Protein AF-A0A849Z3D7-F1 (afdb_monomer_lite)

Secondary structure (DSSP, 8-state):
-----PPP------------------------------S-----TT---TTT-TT-EE-SSSS-EE--PPPPPPPPSPPPSSPPPHHHHHHHHH-TTTT-TTSTTTTSSTT-GGG----TT-HHHHHHHHHSBPTTSSBSSPPP-TTS---GGGG-THHHHHHT-TTSSS---TTTS-S-HHHHHHHHHHHHTT----B-TTSTTSSPPBHHHHHTTS---------------------------

pLDDT: mean 70.33, std 20.74, range [30.34, 97.94]

Sequence (245 aa):
MLFRAGTPHIARRMNRRSFVVVAACISAGLLAACPNWTQDSHCTPDEPNAEANPDCIYAGDAKGPQWVEAPCPPIEGDPPGTCPTFEQVREVLIDPGKGNCAASGCHGVVPGSIGIYLPANDPCAFYAELLSINPRGQPYVQADNPATPELESRNSYMLCNLRGEHGGGFPMPIPGGMPNLADTDIVHDWLLCGAQGPIVDGAGGGLPATCIDAVGGGGGGTGGTGGSGGAGEGGSGGMGGGGGS

Structure (mmCIF, N/CA/C/O backbone):
data_AF-A0A849Z3D7-F1
#
_entry.id   AF-A0A849Z3D7-F1
#
loop_
_atom_site.group_PDB
_atom_site.id
_atom_site.type_symbol
_atom_site.label_atom_id
_atom_site.label_alt_id
_atom_site.label_comp_id
_atom_site.label_asym_id
_atom_site.label_entity_id
_atom_site.label_seq_id
_atom_site.pdbx_PDB_ins_code
_atom_site.Cartn_x
_atom_site.Cartn_y
_atom_site.Cartn_z
_atom_site.occupancy
_atom_site.B_iso_or_equiv
_atom_site.auth_seq_id
_atom_site.auth_comp_id
_atom_site.auth_asym_id
_atom_site.auth_atom_id
_atom_site.pdbx_PDB_model_num
ATOM 1 N N . MET A 1 1 ? 8.514 -54.203 58.628 1.00 50.03 1 MET A N 1
ATOM 2 C CA . MET A 1 1 ? 8.651 -55.246 57.585 1.00 50.03 1 MET A CA 1
ATOM 3 C C . MET A 1 1 ? 7.989 -54.699 56.318 1.00 50.03 1 MET A C 1
ATOM 5 O O . MET A 1 1 ? 6.780 -54.763 56.216 1.00 50.03 1 MET A O 1
ATOM 9 N N . LEU A 1 2 ? 8.612 -53.794 55.556 1.00 51.66 2 LEU A N 1
ATOM 10 C CA . LEU A 1 2 ? 9.519 -54.023 54.413 1.00 51.66 2 LEU A CA 1
ATOM 11 C C . LEU A 1 2 ? 9.206 -55.260 53.552 1.00 51.66 2 LEU A C 1
ATOM 13 O O . LEU A 1 2 ? 9.698 -56.339 53.849 1.00 51.66 2 LEU A O 1
ATOM 17 N N . PHE A 1 3 ? 8.503 -55.047 52.434 1.00 51.06 3 PHE A N 1
ATOM 18 C CA . PHE A 1 3 ? 8.707 -55.797 51.192 1.00 51.06 3 PHE A CA 1
ATOM 19 C C . PHE A 1 3 ? 8.733 -54.820 50.009 1.00 51.06 3 PHE A C 1
ATOM 21 O O . PHE A 1 3 ? 7.762 -54.133 49.708 1.00 51.06 3 PHE A O 1
ATOM 28 N N . ARG A 1 4 ? 9.913 -54.737 49.391 1.00 56.00 4 ARG A N 1
ATOM 29 C CA . ARG A 1 4 ? 10.246 -54.000 48.168 1.00 56.00 4 ARG A CA 1
ATOM 30 C C . ARG A 1 4 ? 9.999 -54.968 47.005 1.00 56.00 4 ARG A C 1
ATOM 32 O O . ARG A 1 4 ? 10.679 -55.988 46.940 1.00 56.00 4 ARG A O 1
ATOM 39 N N . ALA A 1 5 ? 9.063 -54.673 46.107 1.00 63.06 5 ALA A N 1
ATOM 40 C CA . ALA A 1 5 ? 8.902 -55.412 44.854 1.00 63.06 5 ALA A CA 1
ATOM 41 C C . ALA A 1 5 ? 9.466 -54.561 43.710 1.00 63.06 5 ALA A C 1
ATOM 43 O O . ALA A 1 5 ? 8.934 -53.501 43.391 1.00 63.06 5 ALA A O 1
ATOM 44 N N . GLY A 1 6 ? 10.601 -54.998 43.164 1.00 52.66 6 GLY A N 1
ATOM 45 C CA . GLY A 1 6 ? 11.263 -54.373 42.025 1.00 52.66 6 GLY A CA 1
ATOM 46 C C . GLY A 1 6 ? 10.603 -54.783 40.712 1.00 52.66 6 GLY A C 1
ATOM 47 O O . GLY A 1 6 ? 10.365 -55.963 40.467 1.00 52.66 6 GLY A O 1
ATOM 48 N N . THR A 1 7 ? 10.325 -53.806 39.858 1.00 66.44 7 THR A N 1
ATOM 49 C CA . THR A 1 7 ? 9.913 -54.029 38.470 1.00 66.44 7 THR A CA 1
ATOM 50 C C . THR A 1 7 ? 11.124 -54.359 37.591 1.00 66.44 7 THR A C 1
ATOM 52 O O . THR A 1 7 ? 12.147 -53.675 37.689 1.00 66.44 7 THR A O 1
ATOM 55 N N . PRO A 1 8 ? 11.036 -55.376 36.715 1.00 62.72 8 PRO A N 1
ATOM 56 C CA . PRO A 1 8 ? 12.134 -55.762 35.839 1.00 62.72 8 PRO A CA 1
ATOM 57 C C . PRO A 1 8 ? 12.347 -54.754 34.702 1.00 62.72 8 PRO A C 1
ATOM 59 O O . PRO A 1 8 ? 11.420 -54.372 33.987 1.00 62.72 8 PRO A O 1
ATOM 62 N N . HIS A 1 9 ? 13.610 -54.375 34.507 1.00 49.69 9 HIS A N 1
ATOM 63 C CA . HIS A 1 9 ? 14.091 -53.662 33.330 1.00 49.69 9 HIS A CA 1
ATOM 64 C C . HIS A 1 9 ? 13.973 -54.555 32.088 1.00 49.69 9 HIS A C 1
ATOM 66 O O . HIS A 1 9 ? 14.758 -55.483 31.893 1.00 49.69 9 HIS A O 1
ATOM 72 N N . ILE A 1 10 ? 13.017 -54.247 31.212 1.00 62.47 10 ILE A N 1
ATOM 73 C CA . ILE A 1 10 ? 12.970 -54.803 29.858 1.00 62.47 10 ILE A CA 1
ATOM 74 C C . ILE A 1 10 ? 13.991 -54.037 29.014 1.00 62.47 10 ILE A C 1
ATOM 76 O O . ILE A 1 10 ? 13.734 -52.945 28.511 1.00 62.47 10 ILE A O 1
ATOM 80 N N . ALA A 1 11 ? 15.176 -54.625 28.866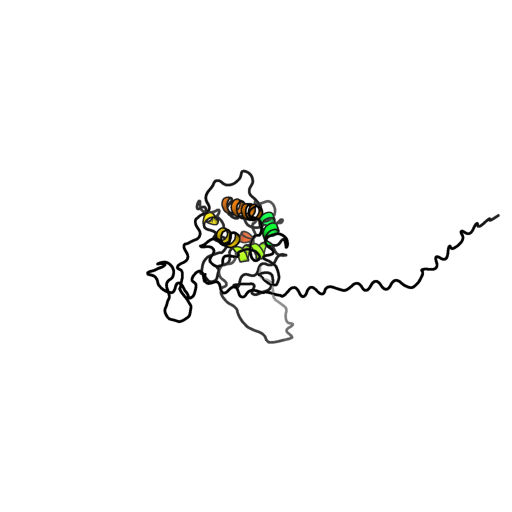 1.00 54.53 11 ALA A N 1
ATOM 81 C CA . ALA A 1 11 ? 16.182 -54.192 27.911 1.00 54.53 11 ALA A CA 1
ATOM 82 C C . ALA A 1 11 ? 15.693 -54.485 26.480 1.00 54.53 11 ALA A C 1
ATOM 84 O O . ALA A 1 11 ? 15.842 -55.596 25.966 1.00 54.53 11 ALA A O 1
ATOM 85 N N . ARG A 1 12 ? 15.104 -53.487 25.809 1.00 62.12 12 ARG A N 1
ATOM 86 C CA . ARG A 1 12 ? 14.866 -53.551 24.361 1.00 62.12 12 ARG A CA 1
ATOM 87 C C . ARG A 1 12 ? 16.201 -53.386 23.634 1.00 62.12 12 ARG A C 1
ATOM 89 O O . ARG A 1 12 ? 16.734 -52.286 23.524 1.00 62.12 12 ARG A O 1
ATOM 96 N N . ARG A 1 13 ? 16.719 -54.498 23.101 1.00 57.06 13 ARG A N 1
ATOM 97 C CA . ARG A 1 13 ? 17.716 -54.510 22.020 1.00 57.06 13 ARG A CA 1
ATOM 98 C C . ARG A 1 13 ? 17.154 -53.724 20.832 1.00 57.06 13 ARG A C 1
ATOM 100 O O . ARG A 1 13 ? 16.344 -54.248 20.073 1.00 57.06 13 ARG A O 1
ATOM 107 N N . MET A 1 14 ? 17.583 -52.478 20.664 1.00 56.09 14 MET A N 1
ATOM 108 C CA . MET A 1 14 ? 17.372 -51.751 19.418 1.00 56.09 14 MET A CA 1
ATOM 109 C C . MET A 1 14 ? 18.323 -52.308 18.365 1.00 56.09 14 MET A C 1
ATOM 111 O O . MET A 1 14 ? 19.544 -52.164 18.435 1.00 56.09 14 MET A O 1
ATOM 115 N N . ASN A 1 15 ? 17.713 -53.022 17.427 1.00 53.91 15 ASN A N 1
ATOM 116 C CA . ASN A 1 15 ? 18.343 -53.617 16.271 1.00 53.91 15 ASN A CA 1
ATOM 117 C C . ASN A 1 15 ? 18.984 -52.508 15.425 1.00 53.91 15 ASN A C 1
ATOM 119 O O . ASN A 1 15 ? 18.310 -51.595 14.949 1.00 53.91 15 ASN A O 1
ATOM 123 N N . ARG A 1 16 ? 20.307 -52.583 15.272 1.00 60.84 16 ARG A N 1
ATOM 124 C CA . ARG A 1 16 ? 21.055 -51.831 14.266 1.00 60.84 16 ARG A CA 1
ATOM 125 C C . ARG A 1 16 ? 20.606 -52.312 12.884 1.00 60.84 16 ARG A C 1
ATOM 127 O O . ARG A 1 16 ? 20.415 -53.512 12.713 1.00 60.84 16 ARG A O 1
ATOM 134 N N . ARG A 1 17 ? 20.623 -51.396 11.909 1.00 58.47 17 ARG A N 1
ATOM 135 C CA . ARG A 1 17 ? 20.457 -51.596 10.450 1.00 58.47 17 ARG A CA 1
ATOM 136 C C . ARG A 1 17 ? 19.050 -51.321 9.916 1.00 58.47 17 ARG A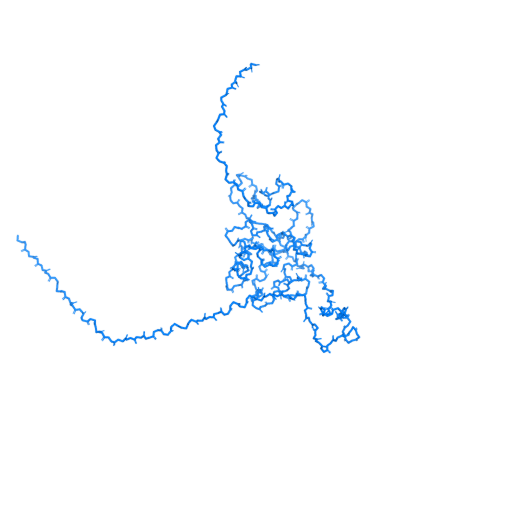 C 1
ATOM 138 O O . ARG A 1 17 ? 18.353 -52.235 9.510 1.00 58.47 17 ARG A O 1
ATOM 145 N N . SER A 1 18 ? 18.737 -50.034 9.821 1.00 54.06 18 SER A N 1
ATOM 146 C CA . SER A 1 18 ? 18.148 -49.451 8.612 1.00 54.06 18 SER A CA 1
ATOM 147 C C . SER A 1 18 ? 18.698 -48.035 8.495 1.00 54.06 18 SER A C 1
ATOM 149 O O . SER A 1 18 ? 18.181 -47.100 9.097 1.00 54.06 18 SER A O 1
ATOM 151 N N . PHE A 1 19 ? 19.822 -47.901 7.787 1.00 48.91 19 PHE A N 1
ATOM 152 C CA . PHE A 1 19 ? 20.266 -46.617 7.256 1.00 48.91 19 PHE A CA 1
ATOM 153 C C . PHE A 1 19 ? 19.231 -46.203 6.208 1.00 48.91 19 PHE A C 1
ATOM 155 O O . PHE A 1 19 ? 19.326 -46.586 5.046 1.00 48.91 19 PHE A O 1
ATOM 162 N N . VAL A 1 20 ? 18.198 -45.478 6.633 1.00 55.47 20 VAL A N 1
ATOM 163 C CA . VAL A 1 20 ? 17.377 -44.706 5.706 1.00 55.47 20 VAL A CA 1
ATOM 164 C C . VAL A 1 20 ? 18.227 -43.500 5.342 1.00 55.47 20 VAL A C 1
ATOM 166 O O . VAL A 1 20 ? 18.398 -42.577 6.135 1.00 55.47 20 VAL A O 1
ATOM 169 N N . VAL A 1 21 ? 18.837 -43.568 4.161 1.00 50.84 21 VAL A N 1
ATOM 170 C CA . VAL A 1 21 ? 19.421 -42.416 3.483 1.00 50.84 21 VAL A CA 1
ATOM 171 C C . VAL A 1 21 ? 18.258 -41.471 3.204 1.00 50.84 21 VAL A C 1
ATOM 173 O O . VAL A 1 21 ? 17.541 -41.624 2.220 1.00 50.84 21 VAL A O 1
ATOM 176 N N . VAL A 1 22 ? 18.015 -40.535 4.122 1.00 52.38 22 VAL A N 1
ATOM 177 C CA . VAL A 1 22 ? 17.193 -39.362 3.837 1.00 52.38 22 VAL A CA 1
ATOM 178 C C . VAL A 1 22 ? 18.016 -38.552 2.849 1.00 52.38 22 VAL A C 1
ATOM 180 O O . VAL A 1 22 ? 18.931 -37.824 3.228 1.00 52.38 22 VAL A O 1
ATOM 183 N N . ALA A 1 23 ? 17.753 -38.776 1.563 1.00 53.97 23 ALA A N 1
ATOM 184 C CA . ALA A 1 23 ? 18.179 -37.885 0.508 1.00 53.97 23 ALA A CA 1
ATOM 185 C C . ALA A 1 23 ? 17.570 -36.519 0.833 1.00 53.97 23 ALA A C 1
ATOM 187 O O . ALA A 1 23 ? 16.384 -36.279 0.616 1.00 53.97 23 ALA A O 1
ATOM 188 N N . ALA A 1 24 ? 18.378 -35.653 1.438 1.00 52.81 24 ALA A N 1
ATOM 189 C CA . ALA A 1 24 ? 18.091 -34.241 1.512 1.00 52.81 24 ALA A CA 1
ATOM 190 C C . ALA A 1 24 ? 18.049 -33.746 0.064 1.00 52.81 24 ALA A C 1
ATOM 192 O O . ALA A 1 24 ? 19.087 -33.487 -0.545 1.00 52.81 24 ALA A O 1
ATOM 193 N N . CYS A 1 25 ? 16.847 -33.672 -0.510 1.00 45.00 25 CYS A N 1
ATOM 194 C CA . CYS A 1 25 ? 16.578 -32.781 -1.622 1.00 45.00 25 CYS A CA 1
ATOM 195 C C . CYS A 1 25 ? 16.864 -31.375 -1.102 1.00 45.00 25 CYS A C 1
ATOM 197 O O . CYS A 1 25 ? 16.004 -30.712 -0.530 1.00 45.00 25 CYS A O 1
ATOM 199 N N . ILE A 1 26 ? 18.120 -30.958 -1.246 1.00 49.16 26 ILE A N 1
ATOM 200 C CA . ILE A 1 26 ? 18.511 -29.562 -1.237 1.00 49.16 26 ILE A CA 1
ATOM 201 C C . ILE A 1 26 ? 17.835 -28.993 -2.477 1.00 49.16 26 ILE A C 1
ATOM 203 O O . ILE A 1 26 ? 18.395 -28.985 -3.571 1.00 49.16 26 ILE A O 1
ATOM 207 N N . SER A 1 27 ? 16.573 -28.606 -2.317 1.00 52.59 27 SER A N 1
ATOM 208 C CA . SER A 1 27 ? 15.914 -27.685 -3.218 1.00 52.59 27 SER A CA 1
ATOM 209 C C . SER A 1 27 ? 16.714 -26.398 -3.107 1.00 52.59 27 SER A C 1
ATOM 211 O O . SER A 1 27 ? 16.461 -25.561 -2.245 1.00 52.59 27 SER A O 1
ATOM 213 N N . ALA A 1 28 ? 17.742 -26.279 -3.945 1.00 49.78 28 ALA A N 1
ATOM 214 C CA . ALA A 1 28 ? 18.278 -25.003 -4.357 1.00 49.78 28 ALA A CA 1
ATOM 215 C C . ALA A 1 28 ? 17.124 -24.281 -5.059 1.00 49.78 28 ALA A C 1
ATOM 217 O O . ALA A 1 28 ? 16.990 -24.327 -6.279 1.00 49.78 28 ALA A O 1
ATOM 218 N N . GLY A 1 29 ? 16.220 -23.713 -4.258 1.00 49.53 29 GLY A N 1
ATOM 219 C CA . GLY A 1 29 ? 15.273 -22.718 -4.708 1.00 49.53 29 GLY A CA 1
ATOM 220 C C . GLY A 1 29 ? 16.130 -21.586 -5.223 1.00 49.53 29 GLY A C 1
ATOM 221 O O . GLY A 1 29 ? 16.748 -20.868 -4.437 1.00 49.53 29 GLY A O 1
ATOM 222 N N . LEU A 1 30 ? 16.267 -21.534 -6.546 1.00 46.94 30 LEU A N 1
ATOM 223 C CA . LEU A 1 30 ? 16.886 -20.425 -7.230 1.00 46.94 30 LEU A CA 1
ATOM 224 C C . LEU A 1 30 ? 16.282 -19.154 -6.642 1.00 46.94 30 LEU A C 1
ATOM 226 O O . LEU A 1 30 ? 15.078 -18.923 -6.741 1.00 46.94 30 LEU A O 1
ATOM 230 N N . LEU A 1 31 ? 17.145 -18.344 -6.039 1.00 46.06 31 LEU A N 1
ATOM 231 C CA . LEU A 1 31 ? 16.925 -16.926 -5.829 1.00 46.06 31 LEU A CA 1
ATOM 232 C C . LEU A 1 31 ? 16.818 -16.283 -7.218 1.00 46.06 31 LEU A C 1
ATOM 234 O O . LEU A 1 31 ? 17.747 -15.639 -7.694 1.00 46.06 31 LEU A O 1
ATOM 238 N N . ALA A 1 32 ? 15.692 -16.494 -7.896 1.00 47.66 32 ALA A N 1
ATOM 239 C CA . ALA A 1 32 ? 15.241 -15.627 -8.965 1.00 47.66 32 ALA A CA 1
ATOM 240 C C . ALA A 1 32 ? 14.712 -14.352 -8.298 1.00 47.66 32 ALA A C 1
ATOM 242 O O . ALA A 1 32 ? 13.517 -14.086 -8.265 1.00 47.66 32 ALA A O 1
ATOM 243 N N . ALA A 1 33 ? 15.624 -13.587 -7.695 1.00 43.38 33 ALA A N 1
ATOM 244 C CA . ALA A 1 33 ? 15.392 -12.173 -7.487 1.00 43.38 33 ALA A CA 1
ATOM 245 C C . ALA A 1 33 ? 15.361 -11.582 -8.893 1.00 43.38 33 ALA A C 1
ATOM 247 O O . ALA A 1 33 ? 16.409 -11.384 -9.503 1.00 43.38 33 ALA A O 1
ATOM 248 N N . CYS A 1 34 ? 14.169 -11.435 -9.463 1.00 43.00 34 CYS A N 1
ATOM 249 C CA . CYS A 1 34 ? 13.993 -10.751 -10.729 1.00 43.00 34 CYS A CA 1
ATOM 250 C C . CYS A 1 34 ? 14.401 -9.290 -10.499 1.00 43.00 34 CYS A C 1
ATOM 252 O O . CYS A 1 34 ? 13.687 -8.596 -9.772 1.00 43.00 34 CYS A O 1
ATOM 254 N N . PRO A 1 35 ? 15.489 -8.764 -11.098 1.00 41.28 35 PRO A N 1
ATOM 255 C CA . PRO A 1 35 ? 15.531 -7.342 -11.368 1.00 41.28 35 PRO A CA 1
ATOM 256 C C . PRO A 1 35 ? 14.441 -7.113 -12.408 1.00 41.28 35 PRO A C 1
ATOM 258 O O . PRO A 1 35 ? 14.671 -7.220 -13.611 1.00 41.28 35 PRO A O 1
ATOM 261 N N . ASN A 1 36 ? 13.218 -6.906 -11.933 1.00 41.00 36 ASN A N 1
ATOM 262 C CA . ASN A 1 36 ? 12.118 -6.558 -12.789 1.00 41.00 36 ASN A CA 1
ATOM 263 C C . ASN A 1 36 ? 12.335 -5.114 -13.265 1.00 41.00 36 ASN A C 1
ATOM 265 O O . ASN A 1 36 ? 11.805 -4.166 -12.698 1.00 41.00 36 ASN A O 1
ATOM 269 N N . TRP A 1 37 ? 13.168 -4.948 -14.290 1.00 39.16 37 TRP A N 1
ATOM 270 C CA . TRP A 1 37 ? 13.206 -3.745 -15.114 1.00 39.16 37 TRP A CA 1
ATOM 271 C C . TRP A 1 37 ? 12.058 -3.785 -16.140 1.00 39.16 37 TRP A C 1
ATOM 273 O O . TRP A 1 37 ? 12.259 -3.463 -17.308 1.00 39.16 37 TRP A O 1
ATOM 283 N N . THR A 1 38 ? 10.840 -4.172 -15.740 1.00 43.59 38 THR A N 1
ATOM 284 C CA . THR A 1 38 ? 9.627 -3.809 -16.481 1.00 43.59 38 THR A CA 1
ATOM 285 C C . THR A 1 38 ? 9.395 -2.319 -16.270 1.00 43.59 38 THR A C 1
ATOM 287 O O . THR A 1 38 ? 8.582 -1.885 -15.461 1.00 43.59 38 THR A O 1
ATOM 290 N N . GLN A 1 39 ? 10.130 -1.503 -17.012 1.00 45.06 39 GLN A N 1
ATOM 291 C CA . GLN A 1 39 ? 9.403 -0.475 -17.738 1.00 45.06 39 GLN A CA 1
ATOM 292 C C . GLN A 1 39 ? 8.688 -1.260 -18.836 1.00 45.06 39 GLN A C 1
ATOM 294 O O . GLN A 1 39 ? 9.369 -1.797 -19.703 1.00 45.06 39 GLN A O 1
ATOM 299 N N . ASP A 1 40 ? 7.385 -1.485 -18.654 1.00 47.47 40 ASP A N 1
ATOM 300 C CA . ASP A 1 40 ? 6.484 -2.325 -19.457 1.00 47.47 40 ASP A CA 1
ATOM 301 C C . ASP A 1 40 ? 7.008 -2.672 -20.860 1.00 47.47 40 ASP A C 1
ATOM 303 O O . ASP A 1 40 ? 6.735 -1.993 -21.849 1.00 47.47 40 ASP A O 1
ATOM 307 N N . SER A 1 41 ? 7.760 -3.768 -20.972 1.00 46.31 41 SER A N 1
ATOM 308 C CA . SER A 1 41 ? 8.219 -4.305 -22.251 1.00 46.31 41 SER A CA 1
ATOM 309 C C . SER A 1 41 ? 7.113 -5.163 -22.866 1.00 46.31 41 SER A C 1
ATOM 311 O O . SER A 1 41 ? 7.270 -6.358 -23.098 1.00 46.31 41 SER A O 1
ATOM 313 N N . HIS A 1 42 ? 5.960 -4.538 -23.113 1.00 50.38 42 HIS A N 1
ATOM 314 C CA . HIS A 1 42 ? 4.841 -5.155 -23.829 1.00 50.38 42 HIS A CA 1
ATOM 315 C C . HIS A 1 42 ? 5.079 -5.260 -25.337 1.00 50.38 42 HIS A C 1
ATOM 317 O O . HIS A 1 42 ? 4.368 -5.991 -26.019 1.00 50.38 42 HIS A O 1
ATOM 323 N N . CYS A 1 43 ? 6.090 -4.572 -25.858 1.00 51.75 43 CYS A N 1
ATOM 324 C CA . CYS A 1 43 ? 6.409 -4.607 -27.273 1.00 51.75 43 CYS A CA 1
ATOM 325 C C . CYS A 1 43 ? 7.507 -5.638 -27.542 1.00 51.75 43 CYS A C 1
ATOM 327 O O . CYS A 1 43 ? 8.569 -5.644 -26.911 1.00 51.75 43 CYS A O 1
ATOM 329 N N . THR A 1 44 ? 7.252 -6.506 -28.511 1.00 53.94 44 THR A N 1
ATOM 330 C CA . THR A 1 44 ? 8.245 -7.464 -28.994 1.00 53.94 44 THR A CA 1
ATOM 331 C C . THR A 1 44 ? 9.162 -6.795 -30.028 1.00 53.94 44 THR A C 1
ATOM 333 O O . THR A 1 44 ? 8.772 -5.798 -30.640 1.00 53.94 44 THR A O 1
ATOM 336 N N . PRO A 1 45 ? 10.373 -7.326 -30.286 1.00 53.81 45 PRO A N 1
ATOM 337 C CA . PRO A 1 45 ? 11.207 -6.868 -31.403 1.00 53.81 45 PRO A CA 1
ATOM 338 C C . PRO A 1 45 ? 10.494 -6.910 -32.767 1.00 53.81 45 PRO A C 1
ATOM 340 O O . PRO A 1 45 ? 10.902 -6.202 -33.687 1.00 53.81 45 PRO A O 1
ATOM 343 N N . ASP A 1 46 ? 9.439 -7.722 -32.879 1.00 58.88 46 ASP A N 1
ATOM 344 C CA . ASP A 1 46 ? 8.644 -7.928 -34.089 1.00 58.88 46 ASP A CA 1
ATOM 345 C C . ASP A 1 46 ? 7.519 -6.883 -34.265 1.00 58.88 46 ASP A C 1
ATOM 347 O O . ASP A 1 46 ? 6.928 -6.802 -35.341 1.00 58.88 46 ASP A O 1
ATOM 351 N N . GLU A 1 47 ? 7.276 -6.020 -33.266 1.00 55.88 47 GLU A N 1
ATOM 352 C CA . GLU A 1 47 ? 6.313 -4.903 -33.315 1.00 55.88 47 GLU A CA 1
ATOM 353 C C . GLU A 1 47 ? 6.999 -3.522 -33.150 1.00 55.88 47 GLU A C 1
ATOM 355 O O . GLU A 1 47 ? 6.731 -2.786 -32.198 1.00 55.88 47 GLU A O 1
ATOM 360 N N . PRO A 1 48 ? 7.922 -3.129 -34.053 1.00 52.66 48 PRO A N 1
ATOM 361 C CA . PRO A 1 48 ? 8.828 -2.002 -33.825 1.00 52.66 48 PRO A CA 1
ATOM 362 C C . PRO A 1 48 ? 8.277 -0.620 -34.209 1.00 52.66 48 PRO A C 1
ATOM 364 O O . PRO A 1 48 ? 9.030 0.352 -34.121 1.00 52.66 48 PRO A O 1
ATOM 367 N N . ASN A 1 49 ? 7.037 -0.486 -34.699 1.00 52.94 49 ASN A N 1
ATOM 368 C CA . ASN A 1 49 ? 6.555 0.808 -35.191 1.00 52.94 49 ASN A CA 1
ATOM 369 C C . ASN A 1 49 ? 5.154 1.208 -34.695 1.00 52.94 49 ASN A C 1
ATOM 371 O O . ASN A 1 49 ? 4.249 0.388 -34.544 1.00 52.94 49 ASN A O 1
ATOM 375 N N . ALA A 1 50 ? 4.989 2.520 -34.506 1.00 50.50 50 ALA A N 1
ATOM 376 C CA . ALA A 1 50 ? 3.750 3.168 -34.082 1.00 50.50 50 ALA A CA 1
ATOM 377 C C . ALA A 1 50 ? 2.613 3.085 -35.126 1.00 50.50 50 ALA A C 1
ATOM 379 O O . ALA A 1 50 ? 1.508 3.555 -34.877 1.00 50.50 50 ALA A O 1
ATOM 380 N N . GLU A 1 51 ? 2.868 2.527 -36.315 1.00 54.12 51 GLU A N 1
ATOM 381 C CA . GLU A 1 51 ? 1.840 2.341 -37.346 1.00 54.12 51 GLU A CA 1
ATOM 382 C C . GLU A 1 51 ? 1.055 1.039 -37.129 1.00 54.12 51 GLU A C 1
ATOM 384 O O . GLU A 1 51 ? -0.138 0.995 -37.420 1.00 54.12 51 GLU A O 1
ATOM 389 N N . ALA A 1 52 ? 1.706 -0.010 -36.611 1.00 59.28 52 ALA A N 1
ATOM 390 C CA . ALA A 1 52 ? 1.075 -1.292 -36.292 1.00 59.28 52 ALA A CA 1
ATOM 391 C C . ALA A 1 52 ? 0.437 -1.298 -34.894 1.00 59.28 52 ALA A C 1
ATOM 393 O O . ALA A 1 52 ? -0.626 -1.889 -34.706 1.00 59.28 52 ALA A O 1
ATOM 394 N N . ASN A 1 53 ? 1.066 -0.616 -33.934 1.00 58.53 53 ASN A N 1
ATOM 395 C CA . ASN A 1 53 ? 0.519 -0.384 -32.604 1.00 58.53 53 ASN A CA 1
ATOM 396 C C . ASN A 1 53 ? 0.905 1.037 -32.146 1.00 58.53 53 ASN A C 1
ATOM 398 O O . ASN A 1 53 ? 2.065 1.246 -31.783 1.00 58.53 53 ASN A O 1
ATOM 402 N N . PRO A 1 54 ? -0.019 2.020 -32.182 1.00 57.22 54 PRO A N 1
ATOM 403 C CA . PRO A 1 54 ? 0.282 3.423 -31.872 1.00 57.22 54 PRO A CA 1
ATOM 404 C C . PRO A 1 54 ? 0.802 3.635 -30.450 1.00 57.22 54 PRO A C 1
ATOM 406 O O . PRO A 1 54 ? 1.430 4.657 -30.174 1.00 57.22 54 PRO A O 1
ATOM 409 N N . ASP A 1 55 ? 0.592 2.653 -29.579 1.00 52.19 55 ASP A N 1
ATOM 410 C CA . ASP A 1 55 ? 0.984 2.717 -28.187 1.00 52.19 55 ASP A CA 1
ATOM 411 C C . ASP A 1 55 ? 2.421 2.174 -27.942 1.00 52.19 55 ASP A C 1
ATOM 413 O O . ASP A 1 55 ? 3.017 2.416 -26.892 1.00 52.19 55 ASP A O 1
ATOM 417 N N . CYS A 1 56 ? 3.047 1.518 -28.935 1.00 55.12 56 CYS A N 1
ATOM 418 C CA . CYS A 1 56 ? 4.464 1.116 -28.906 1.00 55.12 56 CYS A CA 1
ATOM 419 C C . CYS A 1 56 ? 5.366 2.206 -29.527 1.00 55.12 56 CYS A C 1
ATOM 421 O O . CYS A 1 56 ? 5.708 2.168 -30.713 1.00 55.12 56 CYS A O 1
ATOM 423 N N . ILE A 1 57 ? 5.810 3.183 -28.726 1.00 53.19 57 ILE A N 1
ATOM 424 C CA . ILE A 1 57 ? 6.670 4.285 -29.201 1.00 53.19 57 ILE A CA 1
ATOM 425 C C . ILE A 1 57 ? 8.143 3.858 -29.210 1.00 53.19 57 ILE A C 1
ATOM 427 O O . ILE A 1 57 ? 8.859 4.087 -28.239 1.00 53.19 57 ILE A O 1
ATOM 431 N N . TYR A 1 58 ? 8.639 3.260 -30.297 1.00 52.38 58 TYR A N 1
ATOM 432 C CA . TYR A 1 58 ? 10.071 2.949 -30.434 1.00 52.38 58 TYR A CA 1
ATOM 433 C C . TYR A 1 58 ? 10.914 4.236 -30.476 1.00 52.38 58 TYR A C 1
ATOM 435 O O . TYR A 1 58 ? 10.925 4.952 -31.477 1.00 52.38 58 TYR A O 1
ATOM 443 N N . ALA A 1 59 ? 11.647 4.530 -29.396 1.00 54.38 59 ALA A N 1
ATOM 444 C CA . ALA A 1 59 ? 12.408 5.777 -29.246 1.00 54.38 59 ALA A CA 1
ATOM 445 C C . ALA A 1 59 ? 13.708 5.831 -30.081 1.00 54.38 59 ALA A C 1
ATOM 447 O O . ALA A 1 59 ? 14.408 6.843 -30.074 1.00 54.38 59 ALA A O 1
ATOM 448 N N . GLY A 1 60 ? 14.058 4.757 -30.802 1.00 50.69 60 GLY A N 1
ATOM 449 C CA . GLY A 1 60 ? 15.244 4.714 -31.668 1.00 50.69 60 GLY A CA 1
ATOM 450 C C . GLY A 1 60 ? 16.592 4.703 -30.934 1.00 50.69 60 GLY A C 1
ATOM 451 O O . GLY A 1 60 ? 17.632 4.692 -31.587 1.00 50.69 60 GLY A O 1
ATOM 452 N N . ASP A 1 61 ? 16.599 4.672 -29.599 1.00 55.19 61 ASP A N 1
ATOM 453 C CA . ASP A 1 61 ? 17.794 4.752 -28.745 1.00 55.19 61 ASP A CA 1
ATOM 454 C C . ASP A 1 61 ? 18.229 3.392 -28.161 1.00 55.19 61 ASP A C 1
ATOM 456 O O . ASP A 1 61 ? 19.028 3.339 -27.226 1.00 55.19 61 ASP A O 1
ATOM 460 N N . ALA A 1 62 ? 17.707 2.294 -28.719 1.00 50.41 62 ALA A N 1
ATOM 461 C CA . ALA A 1 62 ? 17.901 0.915 -28.261 1.00 50.41 62 ALA A CA 1
ATOM 462 C C . ALA A 1 62 ? 17.373 0.607 -26.843 1.00 50.41 62 ALA A C 1
ATOM 464 O O . ALA A 1 62 ? 17.621 -0.487 -26.338 1.00 50.41 62 ALA A O 1
ATOM 465 N N . LYS A 1 63 ? 16.600 1.506 -26.214 1.00 49.78 63 LYS A N 1
ATOM 466 C CA . LYS A 1 63 ? 15.939 1.245 -24.919 1.00 49.78 63 LYS A CA 1
ATOM 467 C C . LYS A 1 63 ? 14.564 0.590 -25.049 1.00 49.78 63 LYS A C 1
ATOM 469 O O . LYS A 1 63 ? 13.862 0.436 -24.057 1.00 49.78 63 LYS A O 1
ATOM 474 N N . GLY A 1 64 ? 14.208 0.172 -26.262 1.00 50.53 64 GLY A N 1
ATOM 475 C CA . GLY A 1 64 ? 12.885 -0.344 -26.573 1.00 50.53 64 GLY A CA 1
ATOM 476 C C . GLY A 1 64 ? 11.837 0.769 -26.653 1.00 50.53 64 GLY A C 1
ATOM 477 O O . GLY A 1 64 ? 12.143 1.951 -26.471 1.00 50.53 64 GLY A O 1
ATOM 478 N N . PRO A 1 65 ? 10.606 0.411 -27.017 1.00 50.06 65 PRO A N 1
ATOM 479 C CA . PRO A 1 65 ? 9.514 1.359 -27.064 1.00 50.06 65 PRO A CA 1
ATOM 480 C C . PRO A 1 65 ? 9.092 1.829 -25.673 1.00 50.06 65 PRO A C 1
ATOM 482 O O . PRO A 1 65 ? 9.025 1.049 -24.728 1.00 50.06 65 PRO A O 1
ATOM 485 N N . GLN A 1 66 ? 8.823 3.126 -25.566 1.00 51.59 66 GLN A N 1
ATOM 486 C CA . GLN A 1 66 ? 8.333 3.763 -24.353 1.00 51.59 66 GLN A CA 1
ATOM 487 C C . GLN A 1 66 ? 6.807 3.765 -24.391 1.00 51.59 66 GLN A C 1
ATOM 489 O O . GLN A 1 66 ? 6.206 4.415 -25.243 1.00 51.59 66 GLN A O 1
ATOM 494 N N . TRP A 1 67 ? 6.181 3.035 -23.475 1.00 55.97 67 TRP A N 1
ATOM 495 C CA . TRP A 1 67 ? 4.739 3.095 -23.279 1.00 55.97 67 TRP A CA 1
ATOM 496 C C . TRP A 1 67 ? 4.403 4.250 -22.329 1.00 55.97 67 TRP A C 1
ATOM 498 O O . TRP A 1 67 ? 4.973 4.350 -21.239 1.00 55.97 67 TRP A O 1
ATOM 508 N N . VAL A 1 68 ? 3.484 5.136 -22.726 1.00 65.75 68 VAL A N 1
ATOM 509 C CA . VAL A 1 68 ? 2.899 6.109 -21.791 1.00 65.75 68 VAL A CA 1
ATOM 510 C C . VAL A 1 68 ? 1.830 5.371 -21.000 1.00 65.75 68 VAL A C 1
ATOM 512 O O . VAL A 1 68 ? 0.719 5.158 -21.478 1.00 65.75 68 VAL A O 1
ATOM 515 N N . GLU A 1 69 ? 2.186 4.937 -19.797 1.00 68.50 69 GLU A N 1
ATOM 516 C CA . GLU A 1 69 ? 1.270 4.192 -18.942 1.00 68.50 69 GLU A CA 1
ATOM 517 C C . GLU A 1 69 ? 0.076 5.069 -18.558 1.00 68.50 69 GLU A C 1
ATOM 519 O O . GLU A 1 69 ? 0.237 6.172 -18.025 1.00 68.50 69 GLU A O 1
ATOM 524 N N . ALA A 1 70 ? -1.130 4.584 -18.861 1.00 80.81 70 ALA A N 1
ATOM 525 C CA . ALA A 1 70 ? -2.351 5.226 -18.403 1.00 80.81 70 ALA A CA 1
ATOM 526 C C . ALA A 1 70 ? -2.345 5.278 -16.865 1.00 80.81 70 ALA A C 1
ATOM 528 O O . ALA A 1 70 ? -1.842 4.349 -16.234 1.00 80.81 70 ALA A O 1
ATOM 529 N N . PRO A 1 71 ? -2.884 6.337 -16.241 1.00 82.94 71 PRO A N 1
ATOM 530 C CA . PRO A 1 71 ? -2.977 6.385 -14.788 1.00 82.94 71 PRO A CA 1
ATOM 531 C C . PRO A 1 71 ? -3.868 5.250 -14.270 1.00 82.94 71 PRO A C 1
ATOM 533 O O . PRO A 1 71 ? -4.838 4.874 -14.931 1.00 82.94 71 PRO A O 1
ATOM 536 N N . CYS A 1 72 ? -3.565 4.742 -13.071 1.00 86.44 72 CYS A N 1
ATOM 537 C CA . CYS A 1 72 ? -4.453 3.810 -12.378 1.00 86.44 72 CYS A CA 1
ATOM 538 C C . CYS A 1 72 ? -5.830 4.481 -12.215 1.00 86.44 72 CYS A C 1
ATOM 540 O O . CYS A 1 72 ? -5.883 5.619 -11.727 1.00 86.44 72 CYS A O 1
ATOM 542 N N . PRO A 1 73 ? -6.930 3.847 -12.658 1.00 91.31 73 PRO A N 1
ATOM 543 C CA . PRO A 1 73 ? -8.253 4.430 -12.504 1.00 91.31 73 PRO A CA 1
ATOM 544 C C . PRO A 1 73 ? -8.588 4.607 -11.015 1.00 91.31 73 PRO A C 1
ATOM 546 O O . PRO A 1 73 ? -8.178 3.779 -10.196 1.00 91.31 73 PRO A O 1
ATOM 549 N N . PRO A 1 74 ? -9.349 5.653 -10.649 1.00 93.56 74 PRO A N 1
ATOM 550 C CA . PRO A 1 74 ? -9.831 5.800 -9.286 1.00 93.56 74 PRO A CA 1
ATOM 551 C C . PRO A 1 74 ? -10.662 4.593 -8.848 1.00 93.56 74 PRO A C 1
ATOM 553 O O . PRO A 1 74 ? -11.407 4.012 -9.637 1.00 93.56 74 PRO A O 1
ATOM 556 N N . ILE A 1 75 ? -10.568 4.250 -7.568 1.00 94.62 75 ILE A N 1
ATOM 557 C CA . ILE A 1 75 ? -11.347 3.170 -6.968 1.00 94.62 75 ILE A CA 1
ATOM 558 C C . ILE A 1 75 ? -12.816 3.598 -6.870 1.00 94.62 75 ILE A C 1
ATOM 560 O O . ILE A 1 75 ? -13.156 4.635 -6.289 1.00 94.62 75 ILE A O 1
ATOM 564 N N . GLU A 1 76 ? -13.695 2.778 -7.440 1.00 95.44 76 GLU A N 1
ATOM 565 C CA . GLU A 1 76 ? -15.141 2.990 -7.450 1.00 95.44 76 GLU A CA 1
ATOM 566 C C . GLU A 1 76 ? -15.847 2.149 -6.377 1.00 95.44 76 GLU A C 1
ATOM 568 O O . GLU A 1 76 ? -15.329 1.138 -5.909 1.00 95.44 76 GLU A O 1
ATOM 573 N N . GLY A 1 77 ? -17.064 2.559 -6.008 1.00 96.00 77 GLY A N 1
ATOM 574 C CA . GLY A 1 77 ? -17.905 1.850 -5.041 1.00 96.00 77 GLY A CA 1
ATOM 575 C C . GLY A 1 77 ? -18.133 2.601 -3.731 1.00 96.00 77 GLY A C 1
ATOM 576 O O . GLY A 1 77 ? -17.565 3.672 -3.476 1.00 96.00 77 GLY A O 1
ATOM 577 N N . ASP A 1 78 ? -19.018 2.028 -2.919 1.00 96.81 78 ASP A N 1
ATOM 578 C CA . ASP A 1 78 ? -19.319 2.487 -1.566 1.00 96.81 78 ASP A CA 1
ATOM 579 C C . ASP A 1 78 ? -18.440 1.738 -0.555 1.00 96.81 78 ASP A C 1
ATOM 581 O O . ASP A 1 78 ? -18.184 0.546 -0.749 1.00 96.81 78 ASP A O 1
ATOM 585 N N . PRO A 1 79 ? -18.005 2.390 0.540 1.00 95.94 79 PRO A N 1
ATOM 586 C CA . PRO A 1 79 ? -17.301 1.700 1.613 1.00 95.94 79 PRO A CA 1
ATOM 587 C C . PRO A 1 79 ? -18.131 0.522 2.155 1.00 95.94 79 PRO A C 1
ATOM 589 O O . PRO A 1 79 ? -19.355 0.646 2.291 1.00 95.94 79 PRO A O 1
ATOM 592 N N . PRO A 1 80 ? -17.504 -0.615 2.503 1.00 96.94 80 PRO A N 1
ATOM 593 C CA . PRO A 1 80 ? -18.216 -1.734 3.108 1.00 96.94 80 PRO A CA 1
ATOM 594 C C . PRO A 1 80 ? -18.815 -1.346 4.466 1.00 96.94 80 PRO A C 1
ATOM 596 O O . PRO A 1 80 ? -18.342 -0.446 5.159 1.00 96.94 80 PRO A O 1
ATOM 599 N N . GLY A 1 81 ? -19.831 -2.093 4.911 1.00 97.00 81 GLY A N 1
ATOM 600 C CA . GLY A 1 81 ? -20.446 -1.877 6.230 1.00 97.00 81 GLY A CA 1
ATOM 601 C C . GLY A 1 81 ? -19.492 -2.105 7.413 1.00 97.00 81 GLY A C 1
ATOM 602 O O . GLY A 1 81 ? -19.794 -1.719 8.540 1.00 97.00 81 GLY A O 1
ATOM 603 N N . THR A 1 82 ? -18.347 -2.746 7.183 1.00 96.75 82 THR A N 1
ATOM 604 C CA . THR A 1 82 ? -17.256 -2.874 8.152 1.00 96.75 82 THR A CA 1
ATOM 605 C C . THR A 1 82 ? -15.939 -2.698 7.416 1.00 96.75 82 THR A C 1
ATOM 607 O O . THR A 1 82 ? -15.610 -3.496 6.543 1.00 96.75 82 THR A O 1
ATOM 610 N N . CYS A 1 83 ? -15.205 -1.651 7.776 1.00 96.44 83 CYS A N 1
ATOM 611 C CA . CYS A 1 83 ? -13.915 -1.337 7.182 1.00 96.44 83 CYS A CA 1
ATOM 612 C C . CYS A 1 83 ? -12.821 -2.276 7.698 1.00 96.44 83 CYS A C 1
ATOM 614 O O . CYS A 1 83 ? -12.731 -2.464 8.918 1.00 96.44 83 CYS A O 1
ATOM 616 N N . PRO A 1 84 ? -11.967 -2.825 6.816 1.00 97.56 84 PRO A N 1
ATOM 617 C CA . PRO A 1 84 ? -10.766 -3.515 7.252 1.00 97.56 84 PRO A CA 1
ATOM 618 C C . PRO A 1 84 ? -9.819 -2.571 8.003 1.00 97.56 84 PRO A C 1
ATOM 620 O O . PRO A 1 84 ? -9.693 -1.397 7.647 1.00 97.56 84 PRO A O 1
ATOM 623 N N . THR A 1 85 ? -9.136 -3.079 9.027 1.00 96.00 85 THR A N 1
ATOM 624 C CA . THR A 1 85 ? -8.084 -2.325 9.723 1.00 96.00 85 THR A CA 1
ATOM 625 C C . THR A 1 85 ? -6.761 -2.414 8.970 1.00 96.00 85 THR A C 1
ATOM 627 O O . THR A 1 85 ? -6.538 -3.330 8.169 1.00 96.00 85 THR A O 1
ATOM 630 N N . PHE A 1 86 ? -5.836 -1.499 9.266 1.00 95.81 86 PHE A N 1
ATOM 631 C CA . PHE A 1 86 ? -4.490 -1.587 8.708 1.00 95.81 86 PHE A CA 1
ATOM 632 C C . PHE A 1 86 ? -3.789 -2.900 9.079 1.00 95.81 86 PHE A C 1
ATOM 634 O O . PHE A 1 86 ? -3.041 -3.447 8.275 1.00 95.81 86 PHE A O 1
ATOM 641 N N . GLU A 1 87 ? -4.027 -3.449 10.271 1.00 95.81 87 GLU A N 1
ATOM 642 C CA . GLU A 1 87 ? -3.440 -4.723 10.688 1.00 95.81 87 GLU A CA 1
ATOM 643 C C . GLU A 1 87 ? -3.883 -5.865 9.772 1.00 95.81 87 GLU A C 1
ATOM 645 O O . GLU A 1 87 ? -3.039 -6.655 9.358 1.00 95.81 87 GLU A O 1
ATOM 650 N N . GLN A 1 88 ? -5.161 -5.905 9.382 1.00 97.06 88 GLN A N 1
ATOM 651 C CA . GLN A 1 88 ? -5.677 -6.905 8.442 1.00 97.06 88 GLN A CA 1
ATOM 652 C C . GLN A 1 88 ? -5.042 -6.755 7.054 1.00 97.06 88 GLN A C 1
ATOM 654 O O . GLN A 1 88 ? -4.664 -7.748 6.431 1.00 97.06 88 GLN A O 1
ATOM 659 N N . VAL A 1 89 ? -4.862 -5.517 6.585 1.00 97.19 89 VAL A N 1
ATOM 660 C CA . VAL A 1 89 ? -4.147 -5.232 5.332 1.00 97.19 89 VAL A CA 1
ATOM 661 C C . VAL A 1 89 ? -2.687 -5.669 5.423 1.00 97.19 89 VAL A C 1
ATOM 663 O O . VAL A 1 89 ? -2.201 -6.396 4.560 1.00 97.19 89 VAL A O 1
ATOM 666 N N . ARG A 1 90 ? -1.978 -5.290 6.489 1.00 96.12 90 ARG A N 1
ATOM 667 C CA . ARG A 1 90 ? -0.579 -5.670 6.704 1.00 96.12 90 ARG A CA 1
ATOM 668 C C . ARG A 1 90 ? -0.420 -7.185 6.773 1.00 96.12 90 ARG A C 1
ATOM 670 O O . ARG A 1 90 ? 0.504 -7.697 6.153 1.00 96.12 90 ARG A O 1
ATOM 677 N N . GLU A 1 91 ? -1.295 -7.897 7.484 1.00 96.19 91 GLU A N 1
ATOM 678 C CA . GLU A 1 91 ? -1.292 -9.365 7.550 1.00 96.19 91 GLU A CA 1
ATOM 679 C C . GLU A 1 91 ? -1.357 -9.984 6.155 1.00 96.19 91 GLU A C 1
ATOM 681 O O . GLU A 1 91 ? -0.556 -10.855 5.828 1.00 96.19 91 GLU A O 1
ATOM 686 N N . VAL A 1 92 ? -2.249 -9.481 5.301 1.00 96.12 92 VAL A N 1
ATOM 687 C CA . VAL A 1 92 ? -2.363 -9.927 3.912 1.00 96.12 92 VAL A CA 1
ATOM 688 C C . VAL A 1 92 ? -1.081 -9.670 3.113 1.00 96.12 92 VAL A C 1
ATOM 690 O O . VAL A 1 92 ? -0.640 -10.536 2.353 1.00 96.12 92 VAL A O 1
ATOM 693 N N . LEU A 1 93 ? -0.462 -8.503 3.297 1.00 94.94 93 LEU A N 1
ATOM 694 C CA . LEU A 1 93 ? 0.742 -8.114 2.564 1.00 94.94 93 LEU A CA 1
ATOM 695 C C . LEU A 1 93 ? 1.993 -8.876 3.018 1.00 94.94 93 LEU A C 1
ATOM 697 O O . LEU A 1 93 ? 2.870 -9.126 2.197 1.00 94.94 93 LEU A O 1
ATOM 701 N N . ILE A 1 94 ? 2.115 -9.247 4.296 1.00 95.50 94 ILE A N 1
ATOM 702 C CA . ILE A 1 94 ? 3.318 -9.924 4.817 1.00 95.50 94 ILE A CA 1
ATOM 703 C C . ILE A 1 94 ? 3.217 -11.449 4.830 1.00 95.50 94 ILE A C 1
ATOM 705 O O . ILE A 1 94 ? 4.246 -12.109 4.969 1.00 95.50 94 ILE A O 1
ATOM 709 N N . ASP A 1 95 ? 2.015 -12.015 4.718 1.00 94.56 95 ASP A N 1
ATOM 710 C CA . ASP A 1 95 ? 1.820 -13.463 4.779 1.00 94.56 95 ASP A CA 1
ATOM 711 C C . ASP A 1 95 ? 2.505 -14.163 3.580 1.00 94.56 95 ASP A C 1
ATOM 713 O O . ASP A 1 95 ? 2.226 -13.817 2.426 1.00 94.56 95 ASP A O 1
ATOM 717 N N . PRO A 1 96 ? 3.391 -15.155 3.818 1.00 90.94 96 PRO A N 1
ATOM 718 C CA . PRO A 1 96 ? 4.106 -15.865 2.754 1.00 90.94 96 PRO A CA 1
ATOM 719 C C . PRO A 1 96 ? 3.231 -16.665 1.778 1.00 90.94 96 PRO A C 1
ATOM 721 O O . PRO A 1 96 ? 3.681 -16.984 0.681 1.00 90.94 96 PRO A O 1
ATOM 724 N N . GLY A 1 97 ? 2.018 -17.044 2.182 1.00 90.12 97 GLY A N 1
ATOM 725 C CA . GLY A 1 97 ? 1.011 -17.689 1.339 1.00 90.12 97 GLY A CA 1
ATOM 726 C C . GLY A 1 97 ? 0.096 -16.702 0.610 1.00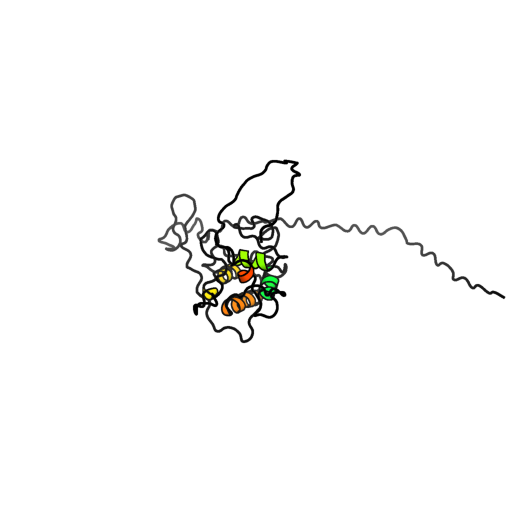 90.12 97 GLY A C 1
ATOM 727 O O . GLY A 1 97 ? -0.737 -17.138 -0.185 1.00 90.12 97 GLY A O 1
ATOM 728 N N . LYS A 1 98 ? 0.247 -15.399 0.874 1.00 92.19 98 LYS A N 1
ATOM 729 C CA . LYS A 1 98 ? -0.486 -14.303 0.234 1.00 92.19 98 LYS A CA 1
ATOM 730 C C . LYS A 1 98 ? 0.497 -13.380 -0.492 1.00 92.19 98 LYS A C 1
ATOM 732 O O . LYS A 1 98 ? 1.095 -13.813 -1.471 1.00 92.19 98 LYS A O 1
ATOM 737 N N . GLY A 1 99 ? 0.664 -12.131 -0.048 1.00 89.56 99 GLY A N 1
ATOM 738 C CA . GLY A 1 99 ? 1.489 -11.139 -0.739 1.00 89.56 99 GLY A CA 1
ATOM 739 C C . GLY A 1 99 ? 2.995 -11.306 -0.542 1.00 89.56 99 GLY A C 1
ATOM 740 O O . GLY A 1 99 ? 3.761 -10.985 -1.445 1.00 89.56 99 GLY A O 1
ATOM 741 N N . ASN A 1 100 ? 3.439 -11.799 0.621 1.00 92.56 100 ASN A N 1
ATOM 742 C CA . ASN A 1 100 ? 4.856 -11.959 0.975 1.00 92.56 100 ASN A CA 1
ATOM 743 C C . ASN A 1 100 ? 5.739 -10.716 0.680 1.00 92.56 100 ASN A C 1
ATOM 745 O O . ASN A 1 100 ? 6.941 -10.831 0.429 1.00 92.56 100 ASN A O 1
ATOM 749 N N . CYS A 1 101 ? 5.163 -9.511 0.693 1.00 92.06 101 CYS A N 1
ATOM 750 C CA . CYS A 1 101 ? 5.802 -8.291 0.196 1.00 92.06 101 CYS A CA 1
ATOM 751 C C . CYS A 1 101 ? 7.029 -7.910 1.037 1.00 92.06 101 CYS A C 1
ATOM 753 O O . CYS A 1 101 ? 8.032 -7.427 0.513 1.00 92.06 101 CYS A O 1
ATOM 755 N N . ALA A 1 102 ? 6.983 -8.195 2.340 1.00 94.88 102 ALA A N 1
ATOM 756 C CA . ALA A 1 102 ? 8.073 -7.956 3.283 1.00 94.88 102 ALA A CA 1
ATOM 757 C C . ALA A 1 102 ? 9.136 -9.073 3.308 1.00 94.88 102 ALA A C 1
ATOM 759 O O . ALA A 1 102 ? 9.943 -9.143 4.236 1.00 94.88 102 ALA A O 1
ATOM 760 N N . ALA A 1 103 ? 9.165 -9.968 2.316 1.00 92.31 103 ALA A N 1
ATOM 761 C CA . ALA A 1 103 ? 10.248 -10.936 2.180 1.00 92.31 103 ALA A CA 1
ATOM 762 C C . ALA A 1 103 ? 11.582 -10.246 1.868 1.00 92.31 103 ALA A C 1
ATOM 764 O O . ALA A 1 103 ? 11.634 -9.235 1.167 1.00 92.31 103 ALA A O 1
ATOM 765 N N . SER A 1 104 ? 12.692 -10.835 2.318 1.00 89.94 104 SER A N 1
ATOM 766 C CA . SER A 1 104 ? 14.038 -10.273 2.129 1.00 89.94 104 SER A CA 1
ATOM 767 C C . SER A 1 104 ? 14.471 -10.116 0.667 1.00 89.94 104 SER A C 1
ATOM 769 O O . SER A 1 104 ? 15.355 -9.314 0.387 1.00 89.94 104 SER A O 1
ATOM 771 N N . GLY A 1 105 ? 13.857 -10.858 -0.260 1.00 86.38 105 GLY A N 1
ATOM 772 C CA . GLY A 1 105 ? 14.081 -10.719 -1.703 1.00 86.38 105 GLY A CA 1
ATOM 773 C C . GLY A 1 105 ? 13.239 -9.630 -2.382 1.00 86.38 105 GLY A C 1
ATOM 774 O O . GLY A 1 105 ? 13.435 -9.387 -3.568 1.00 86.38 105 GLY A O 1
ATOM 775 N N . CYS A 1 106 ? 12.315 -9.003 -1.649 1.00 88.69 106 CYS A N 1
ATOM 776 C CA . CYS A 1 106 ? 11.377 -7.998 -2.148 1.00 88.69 106 CYS A CA 1
ATOM 777 C C . CYS A 1 106 ? 11.567 -6.697 -1.356 1.00 88.69 106 CYS A C 1
ATOM 779 O O . CYS A 1 106 ? 12.510 -5.955 -1.620 1.00 88.69 106 CYS A O 1
ATOM 781 N N . HIS A 1 107 ? 10.733 -6.433 -0.348 1.00 92.44 107 HIS A N 1
ATOM 782 C CA . HIS A 1 107 ? 10.792 -5.199 0.441 1.00 92.44 107 HIS A CA 1
ATOM 783 C C . HIS A 1 107 ? 11.263 -5.410 1.888 1.00 92.44 107 HIS A C 1
ATOM 785 O O . HIS A 1 107 ? 11.283 -4.472 2.670 1.00 92.44 107 HIS A O 1
ATOM 791 N N . GLY A 1 108 ? 11.673 -6.618 2.275 1.00 93.12 108 GLY A N 1
ATOM 792 C CA . GLY A 1 108 ? 12.006 -6.957 3.665 1.00 93.12 108 GLY A CA 1
ATOM 793 C C . GLY A 1 108 ? 13.386 -6.539 4.172 1.00 93.12 108 GLY A C 1
ATOM 794 O O . GLY A 1 108 ? 13.703 -6.804 5.330 1.00 93.12 108 GLY A O 1
ATOM 795 N N . VAL A 1 109 ? 14.247 -5.956 3.332 1.00 93.06 109 VAL A N 1
ATOM 796 C CA . VAL A 1 109 ? 15.618 -5.548 3.698 1.00 93.06 109 VAL A CA 1
ATOM 797 C C . VAL A 1 109 ? 15.948 -4.218 3.035 1.00 93.06 109 VAL A C 1
ATOM 799 O O . VAL A 1 109 ? 15.734 -4.084 1.840 1.00 93.06 109 VAL A O 1
ATOM 802 N N . VAL A 1 110 ? 16.517 -3.267 3.782 1.00 91.62 110 VAL A N 1
ATOM 803 C CA . VAL A 1 110 ? 16.948 -1.943 3.287 1.00 91.62 110 VAL A CA 1
ATOM 804 C C . VAL A 1 110 ? 17.963 -2.074 2.132 1.00 91.62 110 VAL A C 1
ATOM 806 O O . VAL A 1 110 ? 18.912 -2.852 2.256 1.00 91.62 110 VAL A O 1
ATOM 809 N N . PRO A 1 111 ? 17.829 -1.302 1.032 1.00 87.44 111 PRO A N 1
ATOM 810 C CA . PRO A 1 111 ? 16.857 -0.220 0.801 1.00 87.44 111 PRO A CA 1
ATOM 811 C C . PRO A 1 111 ? 15.476 -0.683 0.305 1.00 87.44 111 PRO A C 1
ATOM 813 O O . PRO A 1 111 ? 14.631 0.150 0.008 1.00 87.44 111 PRO A O 1
ATOM 816 N N . GLY A 1 112 ? 15.250 -1.991 0.211 1.00 87.44 112 GLY A N 1
ATOM 817 C CA . GLY A 1 112 ? 14.047 -2.594 -0.345 1.00 87.44 112 GLY A CA 1
ATOM 818 C C . GLY A 1 112 ? 13.989 -2.491 -1.868 1.00 87.44 112 GLY A C 1
ATOM 819 O O . GLY A 1 112 ? 14.723 -1.719 -2.496 1.00 87.44 112 GLY A O 1
ATOM 820 N N . SER A 1 113 ? 13.144 -3.309 -2.493 1.00 84.19 113 SER A N 1
ATOM 821 C CA . SER A 1 113 ? 12.898 -3.208 -3.931 1.00 84.19 113 SER A CA 1
ATOM 822 C C . SER A 1 113 ? 12.350 -1.820 -4.255 1.00 84.19 113 SER A C 1
ATOM 824 O O . SER A 1 113 ? 11.545 -1.277 -3.498 1.00 84.19 113 SER A O 1
ATOM 826 N N . ILE A 1 114 ? 12.838 -1.230 -5.351 1.00 79.44 114 ILE A N 1
ATOM 827 C CA . ILE A 1 114 ? 12.512 0.129 -5.826 1.00 79.44 114 ILE A CA 1
ATOM 828 C C . ILE A 1 114 ? 12.634 1.244 -4.765 1.00 79.44 114 ILE A C 1
ATOM 830 O O . ILE A 1 114 ? 12.065 2.318 -4.939 1.00 79.44 114 ILE A O 1
ATOM 834 N N . GLY A 1 115 ? 13.413 1.013 -3.701 1.00 83.12 115 GLY A N 1
ATOM 835 C CA . GLY A 1 115 ? 13.611 1.972 -2.613 1.00 83.12 115 GLY A CA 1
ATOM 836 C C . GLY A 1 115 ? 12.495 1.998 -1.566 1.00 83.12 115 GLY A C 1
ATOM 837 O O . GLY A 1 115 ? 12.458 2.942 -0.787 1.00 83.12 115 GLY A O 1
ATOM 838 N N . ILE A 1 116 ? 11.604 1.000 -1.559 1.00 85.69 116 ILE A N 1
ATOM 839 C CA . ILE A 1 116 ? 10.534 0.848 -0.563 1.00 85.69 116 ILE A CA 1
ATOM 840 C C . ILE A 1 116 ? 10.905 -0.291 0.382 1.00 85.69 116 ILE A C 1
ATOM 842 O O . ILE A 1 116 ? 11.008 -1.443 -0.056 1.00 85.69 116 ILE A O 1
ATOM 846 N N . TYR A 1 117 ? 11.055 0.004 1.672 1.00 92.12 117 TYR A N 1
ATOM 847 C CA . TYR A 1 117 ? 11.357 -0.981 2.709 1.00 92.12 117 TYR A CA 1
ATOM 848 C C . TYR A 1 117 ? 10.121 -1.226 3.579 1.00 92.12 117 TYR A C 1
ATOM 850 O O . TYR A 1 117 ? 9.590 -0.316 4.189 1.00 92.12 117 TYR A O 1
ATOM 858 N N . LEU A 1 118 ? 9.657 -2.469 3.673 1.00 93.88 118 LEU A N 1
ATOM 859 C CA . LEU A 1 118 ? 8.460 -2.852 4.420 1.00 93.88 118 LEU A CA 1
ATOM 860 C C . LEU A 1 118 ? 8.846 -3.659 5.675 1.00 93.88 118 LEU A C 1
ATOM 862 O O . LEU A 1 118 ? 8.895 -4.893 5.622 1.00 93.88 118 LEU A O 1
ATOM 866 N N . PRO A 1 119 ? 9.132 -3.006 6.820 1.00 94.25 119 PRO A N 1
ATOM 867 C CA . PRO A 1 119 ? 9.487 -3.690 8.061 1.00 94.25 119 PRO A CA 1
ATOM 868 C C . PRO A 1 119 ? 8.280 -4.437 8.642 1.00 94.25 119 PRO A C 1
ATOM 870 O O . PRO A 1 119 ? 7.431 -3.863 9.321 1.00 94.25 119 PRO A O 1
ATOM 873 N N . ALA A 1 120 ? 8.201 -5.751 8.416 1.00 94.25 120 ALA A N 1
ATOM 874 C CA . ALA A 1 120 ? 7.057 -6.571 8.834 1.00 94.25 120 ALA A CA 1
ATOM 875 C C . ALA A 1 120 ? 6.729 -6.492 10.339 1.00 94.25 120 ALA A C 1
ATOM 877 O O . ALA A 1 120 ? 5.589 -6.739 10.734 1.00 94.25 120 ALA A O 1
ATOM 878 N N . ASN A 1 121 ? 7.711 -6.172 11.182 1.00 94.00 121 ASN A N 1
ATOM 879 C CA . ASN A 1 121 ? 7.594 -6.107 12.638 1.00 94.00 121 ASN A CA 1
ATOM 880 C C . ASN A 1 121 ? 7.252 -4.713 13.192 1.00 94.00 121 ASN A C 1
ATOM 882 O O . ASN A 1 121 ? 7.060 -4.601 14.400 1.00 94.00 121 ASN A O 1
ATOM 886 N N . ASP A 1 122 ? 7.163 -3.684 12.349 1.00 93.00 122 ASP A N 1
ATOM 887 C CA . ASP A 1 122 ? 6.838 -2.315 12.755 1.00 93.00 122 ASP A CA 1
ATOM 888 C C . ASP A 1 122 ? 5.669 -1.785 11.905 1.00 93.00 122 ASP A C 1
ATOM 890 O O . ASP A 1 122 ? 5.883 -1.314 10.787 1.00 93.00 122 ASP A O 1
ATOM 894 N N . PRO A 1 123 ? 4.418 -1.878 12.397 1.00 92.31 123 PRO A N 1
ATOM 895 C CA . PRO A 1 123 ? 3.242 -1.433 11.651 1.00 92.31 123 PRO A CA 1
ATOM 896 C C . PRO A 1 123 ? 3.282 0.053 11.282 1.00 92.31 123 PRO A C 1
ATOM 898 O O . PRO A 1 123 ? 2.832 0.415 10.197 1.00 92.31 123 PRO A O 1
ATOM 901 N N . CYS A 1 124 ? 3.827 0.909 12.152 1.00 92.19 124 CYS A N 1
ATOM 902 C CA . CYS A 1 124 ? 3.910 2.342 11.889 1.00 92.19 124 CYS A CA 1
ATOM 903 C C . CYS A 1 124 ? 4.908 2.637 10.771 1.00 92.19 124 CYS A C 1
ATOM 905 O O . CYS A 1 124 ? 4.575 3.368 9.840 1.00 92.19 124 CYS A O 1
ATOM 907 N N . ALA A 1 125 ? 6.107 2.050 10.834 1.00 91.12 125 ALA A N 1
ATOM 908 C CA . ALA A 1 125 ? 7.104 2.221 9.782 1.00 91.12 125 ALA A CA 1
ATOM 909 C C . ALA A 1 125 ? 6.639 1.594 8.458 1.00 91.12 125 ALA A C 1
ATOM 911 O O . ALA A 1 125 ? 6.803 2.205 7.409 1.00 91.12 125 ALA A O 1
ATOM 912 N N . PHE A 1 126 ? 5.979 0.431 8.504 1.00 93.94 126 PHE A N 1
ATOM 913 C CA . PHE A 1 126 ? 5.373 -0.190 7.325 1.00 93.94 126 PHE A CA 1
ATOM 914 C C . PHE A 1 126 ? 4.372 0.754 6.656 1.00 93.94 126 PHE A C 1
ATOM 916 O O . PHE A 1 126 ? 4.429 0.970 5.450 1.00 93.94 126 PHE A O 1
ATOM 923 N N . TYR A 1 127 ? 3.457 1.329 7.437 1.00 93.69 127 TYR A N 1
ATOM 924 C CA . TYR A 1 127 ? 2.460 2.252 6.914 1.00 93.69 127 TYR A CA 1
ATOM 925 C C . TYR A 1 127 ? 3.097 3.537 6.364 1.00 93.69 127 TYR A C 1
ATOM 927 O O . TYR A 1 127 ? 2.742 3.969 5.273 1.00 93.69 127 TYR A O 1
ATOM 935 N N . ALA A 1 128 ? 4.086 4.109 7.059 1.00 91.31 128 ALA A N 1
ATOM 936 C CA . ALA A 1 128 ? 4.815 5.286 6.584 1.00 91.31 128 ALA A CA 1
ATOM 937 C C . ALA A 1 128 ? 5.512 5.043 5.232 1.00 91.31 128 ALA A C 1
ATOM 939 O O . ALA A 1 128 ? 5.506 5.916 4.367 1.00 91.31 128 ALA A O 1
ATOM 940 N N . GLU A 1 129 ? 6.059 3.846 5.026 1.00 91.50 129 GLU A N 1
ATOM 941 C CA . GLU A 1 129 ? 6.684 3.437 3.764 1.00 91.50 129 GLU A CA 1
ATOM 942 C C . GLU A 1 129 ? 5.651 3.276 2.637 1.00 91.50 129 GLU A C 1
ATOM 944 O O . GLU A 1 129 ? 5.930 3.665 1.504 1.00 91.50 129 GLU A O 1
ATOM 949 N N . LEU A 1 130 ? 4.424 2.826 2.933 1.00 91.69 130 LEU A N 1
ATOM 950 C CA . LEU A 1 130 ? 3.324 2.833 1.955 1.00 91.69 130 LEU A CA 1
ATOM 951 C C . LEU A 1 130 ? 2.871 4.252 1.576 1.00 91.69 130 LEU A C 1
ATOM 953 O O . LEU A 1 130 ? 2.450 4.477 0.447 1.00 91.69 130 LEU A O 1
ATOM 957 N N . LEU A 1 131 ? 2.959 5.219 2.487 1.00 90.62 131 LEU A N 1
ATOM 958 C CA . LEU A 1 131 ? 2.658 6.624 2.179 1.00 90.62 131 LEU A CA 1
ATOM 959 C C . LEU A 1 131 ? 3.821 7.339 1.479 1.00 90.62 131 LEU A C 1
ATOM 961 O O . LEU A 1 131 ? 3.665 8.461 0.994 1.00 90.62 131 LEU A O 1
ATOM 965 N N . SER A 1 132 ? 5.001 6.718 1.452 1.00 85.31 132 SER A N 1
ATOM 966 C CA . SER A 1 132 ? 6.189 7.326 0.873 1.00 85.31 132 SER A CA 1
ATOM 967 C C . SER A 1 132 ? 6.066 7.479 -0.644 1.00 85.31 132 SER A C 1
ATOM 969 O O . SER A 1 132 ? 5.349 6.750 -1.339 1.00 85.31 132 SER A O 1
ATOM 971 N N . ILE A 1 133 ? 6.774 8.480 -1.159 1.00 74.25 133 ILE A N 1
ATOM 972 C CA . ILE A 1 133 ? 6.794 8.811 -2.578 1.00 74.25 133 ILE A CA 1
ATOM 973 C C . ILE A 1 133 ? 7.649 7.783 -3.322 1.00 74.25 133 ILE A C 1
ATOM 975 O O . ILE A 1 133 ? 8.830 7.609 -3.026 1.00 74.25 133 ILE A O 1
ATOM 979 N N . ASN A 1 134 ? 7.068 7.147 -4.336 1.00 68.94 134 ASN A N 1
ATOM 980 C CA . ASN A 1 134 ? 7.800 6.246 -5.217 1.00 68.94 134 ASN A CA 1
ATOM 981 C C . ASN A 1 134 ? 8.779 7.007 -6.140 1.00 68.94 134 ASN A C 1
ATOM 983 O O . ASN A 1 134 ? 8.727 8.236 -6.251 1.00 68.94 134 ASN A O 1
ATOM 987 N N . PRO A 1 135 ? 9.622 6.299 -6.914 1.00 65.50 135 PRO A N 1
ATOM 988 C CA . PRO A 1 135 ? 10.497 6.930 -7.906 1.00 65.50 135 PRO A CA 1
ATOM 989 C C . PRO A 1 135 ? 9.786 7.773 -8.986 1.00 65.50 135 PRO A C 1
ATOM 991 O O . PRO A 1 135 ? 10.448 8.538 -9.683 1.00 65.50 135 PRO A O 1
ATOM 994 N N . ARG A 1 136 ? 8.459 7.650 -9.141 1.00 64.12 136 ARG A N 1
ATOM 995 C CA . ARG A 1 136 ? 7.630 8.451 -10.062 1.00 64.12 136 ARG A CA 1
ATOM 996 C C . ARG A 1 136 ? 7.059 9.721 -9.418 1.00 64.12 136 ARG A C 1
ATOM 998 O O . ARG A 1 136 ? 6.335 10.458 -10.080 1.00 64.12 136 ARG A O 1
ATOM 1005 N N . GLY A 1 137 ? 7.379 10.005 -8.155 1.00 72.38 137 GLY A N 1
ATOM 1006 C CA . GLY A 1 137 ? 6.921 11.215 -7.474 1.00 72.38 137 GLY A CA 1
ATOM 1007 C C . GLY A 1 137 ? 5.515 11.114 -6.874 1.00 72.38 137 GLY A C 1
ATOM 1008 O O . GLY A 1 137 ? 4.967 12.141 -6.484 1.00 72.38 137 GLY A O 1
ATOM 1009 N N . GLN A 1 138 ? 4.929 9.913 -6.789 1.00 72.81 138 GLN A N 1
ATOM 1010 C CA . GLN A 1 138 ? 3.576 9.698 -6.269 1.00 72.81 138 GLN A CA 1
ATOM 1011 C C . GLN A 1 138 ? 3.577 8.756 -5.052 1.00 72.81 138 GLN A C 1
ATOM 1013 O O . GLN A 1 138 ? 4.281 7.739 -5.069 1.00 72.81 138 GLN A O 1
ATOM 1018 N N . PRO A 1 139 ? 2.792 9.052 -4.002 1.00 79.88 139 PRO A N 1
ATOM 1019 C CA . PRO A 1 139 ? 2.680 8.179 -2.836 1.00 79.88 139 PRO A CA 1
ATOM 1020 C C . PRO A 1 139 ? 1.983 6.859 -3.195 1.00 79.88 139 PRO A C 1
ATOM 1022 O O . PRO A 1 139 ? 0.981 6.871 -3.910 1.00 79.88 139 PRO A O 1
ATOM 1025 N N . TYR A 1 140 ? 2.526 5.724 -2.736 1.00 86.38 140 TYR A N 1
ATOM 1026 C CA . TYR A 1 140 ? 2.000 4.381 -3.055 1.00 86.38 140 TYR A CA 1
ATOM 1027 C C . TYR A 1 140 ? 0.568 4.165 -2.569 1.00 86.38 140 TYR A C 1
ATOM 1029 O O . TYR A 1 140 ? -0.283 3.649 -3.302 1.00 86.38 140 TYR A O 1
ATOM 1037 N N . VAL A 1 141 ? 0.290 4.672 -1.376 1.00 91.94 141 VAL A N 1
ATOM 1038 C CA . VAL A 1 141 ? -1.040 4.866 -0.817 1.00 91.94 141 VAL A CA 1
ATOM 1039 C C . VAL A 1 141 ? -1.239 6.356 -0.570 1.00 91.94 141 VAL A C 1
ATOM 1041 O O . VAL A 1 141 ? -0.395 7.013 0.033 1.00 91.94 141 VAL A O 1
ATOM 1044 N N . GLN A 1 142 ? -2.371 6.882 -1.020 1.00 92.31 142 GLN A N 1
ATOM 1045 C CA . GLN A 1 142 ? -2.900 8.163 -0.565 1.00 92.31 142 GLN A CA 1
ATOM 1046 C C . GLN A 1 142 ? -3.859 7.843 0.581 1.00 92.31 142 GLN A C 1
ATOM 1048 O O . GLN A 1 142 ? -4.714 6.980 0.435 1.00 92.31 142 GLN A O 1
ATOM 1053 N N . ALA A 1 143 ? -3.684 8.445 1.748 1.00 91.88 143 ALA A N 1
ATOM 1054 C CA . ALA A 1 143 ? -4.647 8.290 2.836 1.00 91.88 143 ALA A CA 1
ATOM 1055 C C . ALA A 1 143 ? -5.612 9.468 2.811 1.00 91.88 143 ALA A C 1
ATOM 1057 O O . ALA A 1 143 ? -5.196 10.575 2.475 1.00 91.88 143 ALA A O 1
ATOM 1058 N N . ASP A 1 144 ? -6.874 9.246 3.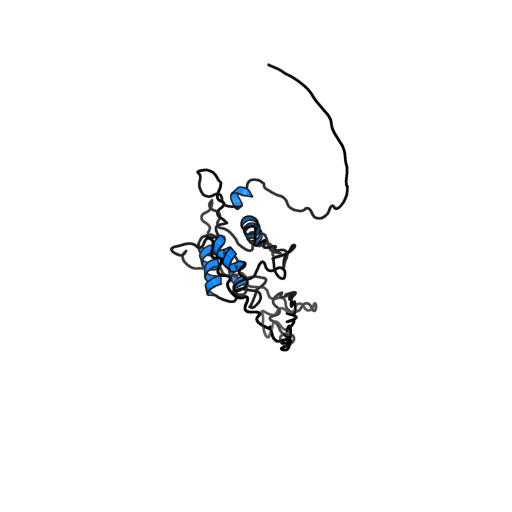176 1.00 92.06 144 ASP A N 1
ATOM 1059 C CA . ASP A 1 144 ? -7.818 10.358 3.274 1.00 92.06 144 ASP A CA 1
ATOM 1060 C C . ASP A 1 144 ? -7.341 11.336 4.350 1.00 92.06 144 ASP A C 1
ATOM 1062 O O . ASP A 1 144 ? -6.970 10.950 5.465 1.00 92.06 144 ASP A O 1
ATOM 1066 N N . ASN A 1 145 ? -7.371 12.624 4.020 1.00 85.38 145 ASN A N 1
ATOM 1067 C CA . ASN A 1 145 ? -7.099 13.668 4.985 1.00 85.38 145 ASN A CA 1
ATOM 1068 C C . ASN A 1 145 ? -8.362 13.907 5.826 1.00 85.38 145 ASN A C 1
ATOM 1070 O O . ASN A 1 145 ? -9.345 14.421 5.302 1.00 85.38 145 ASN A O 1
ATOM 1074 N N . PRO A 1 146 ? -8.363 13.631 7.142 1.00 80.12 146 PRO A N 1
ATOM 1075 C CA . PRO A 1 146 ? -9.559 13.818 7.965 1.00 80.12 146 PRO A CA 1
ATOM 1076 C C . PRO A 1 146 ? -10.007 15.287 8.062 1.00 80.12 146 PRO A C 1
ATOM 1078 O O . PRO A 1 146 ? -11.128 15.563 8.489 1.00 80.12 146 PRO A O 1
ATOM 1081 N N . ALA A 1 147 ? -9.140 16.240 7.703 1.00 80.81 147 ALA A N 1
ATOM 1082 C CA . ALA A 1 147 ? -9.465 17.661 7.672 1.00 80.81 147 ALA A CA 1
ATOM 1083 C C . ALA A 1 147 ? -10.204 18.091 6.396 1.00 80.81 147 ALA A C 1
ATOM 1085 O O . ALA A 1 147 ? -10.669 19.233 6.332 1.00 80.81 147 ALA A O 1
ATOM 1086 N N . THR A 1 148 ? -10.294 17.229 5.382 1.00 80.69 148 THR A N 1
ATOM 1087 C CA . THR A 1 148 ? -10.859 17.583 4.084 1.00 80.69 148 THR A CA 1
ATOM 1088 C C . THR A 1 148 ? -11.831 16.494 3.593 1.00 80.69 148 THR A C 1
ATOM 1090 O O . THR A 1 148 ? -11.733 15.339 3.997 1.00 80.69 148 THR A O 1
ATOM 1093 N N . PRO A 1 149 ? -12.878 16.844 2.823 1.00 82.94 149 PRO A N 1
ATOM 1094 C CA . PRO A 1 149 ? -13.888 15.875 2.391 1.00 82.94 149 PRO A CA 1
ATOM 1095 C C . PRO A 1 149 ? -13.450 15.019 1.189 1.00 82.94 149 PRO A C 1
ATOM 1097 O O . PRO A 1 149 ? -14.235 14.200 0.709 1.00 82.94 149 PRO A O 1
ATOM 1100 N N . GLU A 1 150 ? -12.256 15.246 0.641 1.00 84.25 150 GLU A N 1
ATOM 1101 C CA . GLU A 1 150 ? -11.751 14.526 -0.521 1.00 84.25 150 GLU A CA 1
ATOM 1102 C C . GLU A 1 150 ? -11.377 13.082 -0.160 1.00 84.25 150 GLU A C 1
ATOM 1104 O O . GLU A 1 150 ? -10.611 12.821 0.763 1.00 84.25 150 GLU A O 1
ATOM 1109 N N . LEU A 1 151 ? -11.895 12.136 -0.947 1.00 90.19 151 LEU A N 1
ATOM 1110 C CA . LEU A 1 151 ? -11.601 10.705 -0.833 1.00 90.19 151 LEU A CA 1
ATOM 1111 C C . LEU A 1 151 ? -10.297 10.377 -1.578 1.00 90.19 151 LEU A C 1
ATOM 1113 O O . LEU A 1 151 ? -10.300 9.646 -2.573 1.00 90.19 151 LEU A O 1
ATOM 1117 N N . GLU A 1 152 ? -9.197 11.005 -1.156 1.00 90.31 152 GLU A N 1
ATOM 1118 C CA . GLU A 1 152 ? -7.875 10.911 -1.792 1.00 90.31 152 GLU A CA 1
ATOM 1119 C C . GLU A 1 152 ? -7.389 9.466 -1.921 1.00 90.31 152 GLU A C 1
ATOM 1121 O O . GLU A 1 152 ? -6.767 9.101 -2.922 1.00 90.31 152 GLU A O 1
ATOM 1126 N N . SER A 1 153 ? -7.750 8.618 -0.961 1.00 93.69 153 SER A N 1
ATOM 1127 C CA . SER A 1 153 ? -7.415 7.196 -0.940 1.00 93.69 153 SER A CA 1
ATOM 1128 C C . SER A 1 153 ? -7.867 6.406 -2.151 1.00 93.69 153 SER A C 1
ATOM 1130 O O . SER A 1 153 ? -7.185 5.455 -2.550 1.00 93.69 153 SER A O 1
ATOM 1132 N N . ARG A 1 154 ? -8.928 6.856 -2.823 1.00 94.50 154 ARG A N 1
ATOM 1133 C CA . ARG A 1 154 ? -9.402 6.261 -4.076 1.00 94.50 154 ARG A CA 1
ATOM 1134 C C . ARG A 1 154 ? -8.425 6.445 -5.233 1.00 94.50 154 ARG A C 1
ATOM 1136 O O . ARG A 1 154 ? -8.546 5.737 -6.223 1.00 94.50 154 ARG A O 1
ATOM 1143 N N . ASN A 1 155 ? -7.452 7.346 -5.114 1.00 91.38 155 ASN A N 1
ATOM 1144 C CA . ASN A 1 155 ? -6.405 7.565 -6.114 1.00 91.38 155 ASN A CA 1
ATOM 1145 C C . ASN A 1 155 ? -5.115 6.781 -5.807 1.00 91.38 155 ASN A C 1
ATOM 1147 O O . ASN A 1 155 ? -4.077 7.020 -6.428 1.00 91.38 155 ASN A O 1
ATOM 1151 N N . SER A 1 156 ? -5.145 5.865 -4.834 1.00 91.56 156 SER A N 1
ATOM 1152 C CA . SER A 1 156 ? -4.004 5.003 -4.512 1.00 91.56 156 SER A CA 1
ATOM 1153 C C . SER A 1 156 ? -3.741 4.007 -5.639 1.00 91.56 156 SER A C 1
ATOM 1155 O O . SER A 1 156 ? -4.566 3.138 -5.919 1.00 91.56 156 SER A O 1
ATOM 1157 N N . TYR A 1 157 ? -2.556 4.064 -6.247 1.00 88.88 157 TYR A N 1
ATOM 1158 C CA . TYR A 1 157 ? -2.194 3.142 -7.330 1.00 88.88 157 TYR A CA 1
ATOM 1159 C C . TYR A 1 157 ? -1.723 1.764 -6.825 1.00 88.88 157 TYR A C 1
ATOM 1161 O O . TYR A 1 157 ? -1.514 0.850 -7.627 1.00 88.88 157 TYR A O 1
ATOM 1169 N N . MET A 1 158 ? -1.590 1.582 -5.501 1.00 90.94 158 MET A N 1
ATOM 1170 C CA . MET A 1 158 ? -1.318 0.288 -4.861 1.00 90.94 158 MET A CA 1
ATOM 1171 C C . MET A 1 158 ? -2.219 -0.826 -5.400 1.00 90.94 158 MET A C 1
ATOM 1173 O O . MET A 1 158 ? -1.734 -1.926 -5.657 1.00 90.94 158 MET A O 1
ATOM 1177 N N . LEU A 1 159 ? -3.510 -0.554 -5.609 1.00 90.38 159 LEU A N 1
ATOM 1178 C CA . LEU A 1 159 ? -4.446 -1.574 -6.072 1.00 90.38 159 LEU A CA 1
ATOM 1179 C C . LEU A 1 159 ? -4.096 -2.088 -7.476 1.00 90.38 159 LEU A C 1
ATOM 1181 O O . LEU A 1 159 ? -4.038 -3.302 -7.674 1.00 90.38 159 LEU A O 1
ATOM 1185 N N . CYS A 1 160 ? -3.785 -1.188 -8.414 1.00 87.62 160 CYS A N 1
ATOM 1186 C CA . CYS A 1 160 ? -3.347 -1.569 -9.757 1.00 87.62 160 CYS A CA 1
ATOM 1187 C C . CYS A 1 160 ? -2.053 -2.395 -9.710 1.00 87.62 160 CYS A C 1
ATOM 1189 O O . CYS A 1 160 ? -1.958 -3.430 -10.366 1.00 87.62 160 CYS A O 1
ATOM 1191 N N . ASN A 1 161 ? -1.085 -2.019 -8.863 1.00 86.62 161 ASN A N 1
ATOM 1192 C CA . ASN A 1 161 ? 0.141 -2.809 -8.693 1.00 86.62 161 ASN A CA 1
ATOM 1193 C C . ASN A 1 161 ? -0.122 -4.222 -8.177 1.00 86.62 161 ASN A C 1
ATOM 1195 O O . ASN A 1 161 ? 0.438 -5.177 -8.716 1.00 86.62 161 ASN A O 1
ATOM 1199 N N . LEU A 1 162 ? -0.971 -4.358 -7.153 1.00 87.12 162 LEU A N 1
ATOM 1200 C CA . LEU A 1 162 ? -1.300 -5.654 -6.557 1.00 87.12 162 LEU A CA 1
ATOM 1201 C C . LEU A 1 162 ? -2.063 -6.567 -7.522 1.00 87.12 162 LEU A C 1
ATOM 1203 O O . LEU A 1 162 ? -1.929 -7.785 -7.419 1.00 87.12 162 LEU A O 1
ATOM 1207 N N . ARG A 1 163 ? -2.850 -5.993 -8.442 1.00 84.06 163 ARG A N 1
ATOM 1208 C CA . ARG A 1 163 ? -3.578 -6.727 -9.490 1.00 84.06 163 ARG A CA 1
ATOM 1209 C C . ARG A 1 163 ? -2.737 -6.994 -10.742 1.00 84.06 163 ARG A C 1
ATOM 1211 O O . ARG A 1 163 ? -3.154 -7.779 -11.589 1.00 84.06 163 ARG A O 1
ATOM 1218 N N . GLY A 1 164 ? -1.564 -6.370 -10.859 1.00 78.69 164 GLY A N 1
ATOM 1219 C CA . GLY A 1 164 ? -0.774 -6.392 -12.089 1.00 78.69 164 GLY A CA 1
ATOM 1220 C C . GLY A 1 164 ? -1.470 -5.670 -13.249 1.00 78.69 164 GLY A C 1
ATOM 1221 O O . GLY A 1 164 ? -1.294 -6.056 -14.400 1.00 78.69 164 GLY A O 1
ATOM 1222 N N . GLU A 1 165 ? -2.290 -4.665 -12.941 1.00 81.44 165 GLU A N 1
ATOM 1223 C CA . GLU A 1 165 ? -3.011 -3.840 -13.910 1.00 81.44 165 GLU A CA 1
ATOM 1224 C C . GLU A 1 165 ? -2.175 -2.620 -14.324 1.00 81.44 165 GLU A C 1
ATOM 1226 O O . GLU A 1 165 ? -1.295 -2.156 -13.590 1.00 81.44 165 GLU A O 1
ATOM 1231 N N . HIS A 1 166 ? -2.482 -2.073 -15.502 1.00 78.88 166 HIS A N 1
ATOM 1232 C CA . HIS A 1 166 ? -1.865 -0.840 -15.983 1.00 78.88 166 HIS A CA 1
ATOM 1233 C C . HIS A 1 166 ? -2.113 0.330 -15.023 1.00 78.88 166 HIS A C 1
ATOM 1235 O O . HIS A 1 166 ? -3.169 0.447 -14.402 1.00 78.88 166 HIS A O 1
ATOM 1241 N N . GLY A 1 167 ? -1.129 1.218 -14.929 1.00 77.88 167 GLY A N 1
ATOM 1242 C CA . GLY A 1 167 ? -1.170 2.412 -14.094 1.00 77.88 167 GLY A CA 1
ATOM 1243 C C . GLY A 1 167 ? -0.654 2.203 -12.677 1.00 77.88 167 GLY A C 1
ATOM 1244 O O . GLY A 1 167 ? -0.501 3.180 -11.944 1.00 77.88 167 GLY A O 1
ATOM 1245 N N . GLY A 1 168 ? -0.338 0.963 -12.290 1.00 71.25 168 GLY A N 1
ATOM 1246 C CA . GLY A 1 168 ? 0.375 0.678 -11.045 1.00 71.25 168 GLY A CA 1
ATOM 1247 C C . GLY A 1 168 ? 1.833 1.151 -11.088 1.00 71.25 168 GLY A C 1
ATOM 1248 O O . GLY A 1 168 ? 2.430 1.513 -10.074 1.00 71.25 168 GLY A O 1
ATOM 1249 N N . GLY A 1 169 ? 2.430 1.208 -12.270 1.00 71.69 169 GLY A N 1
ATOM 1250 C CA . GLY A 1 169 ? 3.780 1.693 -12.468 1.00 71.69 169 GLY A CA 1
ATOM 1251 C C . GLY A 1 169 ? 4.897 0.677 -12.296 1.00 71.69 169 GLY A C 1
ATOM 1252 O O . GLY A 1 169 ? 5.918 0.787 -12.977 1.00 71.69 169 GLY A O 1
ATOM 1253 N N . PHE A 1 170 ? 4.711 -0.315 -11.434 1.00 73.19 170 PHE A N 1
ATOM 1254 C CA . PHE A 1 170 ? 5.549 -1.507 -11.381 1.00 73.19 170 PHE A CA 1
ATOM 1255 C C . PHE A 1 170 ? 4.625 -2.696 -11.126 1.00 73.19 170 PHE A C 1
ATOM 1257 O O . PHE A 1 170 ? 4.613 -3.212 -10.004 1.00 73.19 170 PHE A O 1
ATOM 1264 N N . PRO A 1 171 ? 3.804 -3.093 -12.123 1.00 69.75 171 PRO A N 1
ATOM 1265 C CA . PRO A 1 171 ? 2.843 -4.166 -11.932 1.00 69.75 171 PRO A CA 1
ATOM 1266 C C . PRO A 1 171 ? 3.570 -5.399 -11.397 1.00 69.75 171 PRO A C 1
ATOM 1268 O O . PRO A 1 171 ? 4.620 -5.800 -11.909 1.00 69.75 171 PRO A O 1
ATOM 1271 N N . MET A 1 172 ? 3.026 -5.983 -10.331 1.00 71.25 172 MET A N 1
ATOM 1272 C CA . MET A 1 172 ? 3.580 -7.173 -9.698 1.00 71.25 172 MET A CA 1
ATOM 1273 C C . MET A 1 172 ? 2.686 -8.364 -10.052 1.00 71.25 172 MET A C 1
ATOM 1275 O O . MET A 1 172 ? 1.857 -8.768 -9.242 1.00 71.25 172 MET A O 1
ATOM 1279 N N . PRO A 1 173 ? 2.789 -8.944 -11.263 1.00 64.81 173 PRO A N 1
ATOM 1280 C CA . PRO A 1 173 ? 2.048 -10.158 -11.559 1.00 64.81 173 PRO A CA 1
ATOM 1281 C C . PRO A 1 173 ? 2.541 -11.301 -10.663 1.00 64.81 173 PRO A C 1
ATOM 1283 O O . PRO A 1 173 ? 3.653 -11.280 -10.122 1.00 64.81 173 PRO A O 1
ATOM 1286 N N . ILE A 1 174 ? 1.720 -12.339 -10.528 1.00 65.25 174 ILE A N 1
ATOM 1287 C CA . ILE A 1 174 ? 2.111 -13.593 -9.875 1.00 65.25 174 ILE A CA 1
ATOM 1288 C C . ILE A 1 174 ? 3.444 -14.088 -10.483 1.00 65.25 174 ILE A C 1
ATOM 1290 O O . ILE A 1 174 ? 3.578 -14.103 -11.709 1.00 65.25 174 ILE A O 1
ATOM 1294 N N . PRO A 1 175 ? 4.431 -14.516 -9.667 1.00 61.53 175 PRO A N 1
ATOM 1295 C CA . PRO A 1 175 ? 4.358 -14.758 -8.221 1.00 61.53 175 PRO A CA 1
ATOM 1296 C C . PRO A 1 175 ? 4.751 -13.562 -7.336 1.00 61.53 175 PRO A C 1
ATOM 1298 O O . PRO A 1 175 ? 4.823 -13.726 -6.124 1.00 61.53 175 PRO A O 1
ATOM 1301 N N . GLY A 1 176 ? 5.072 -12.403 -7.919 1.00 62.34 176 GLY A N 1
ATOM 1302 C CA . GLY A 1 176 ? 5.578 -11.239 -7.185 1.00 62.34 176 GLY A CA 1
ATOM 1303 C C . GLY A 1 176 ? 4.501 -10.393 -6.502 1.00 62.34 176 GLY A C 1
ATOM 1304 O O . GLY A 1 176 ? 4.817 -9.705 -5.537 1.00 62.34 176 GLY A O 1
ATOM 1305 N N . GLY A 1 177 ? 3.257 -10.431 -6.988 1.00 71.38 177 GLY A N 1
ATOM 1306 C CA . GLY A 1 177 ? 2.111 -9.782 -6.338 1.00 71.38 177 GLY A CA 1
ATOM 1307 C C . GLY A 1 177 ? 1.083 -10.766 -5.800 1.00 71.38 177 GLY A C 1
ATOM 1308 O O . GLY A 1 177 ? 1.389 -11.929 -5.542 1.00 71.38 177 GLY A O 1
ATOM 1309 N N . MET A 1 178 ? -0.147 -10.289 -5.599 1.00 82.44 178 MET A N 1
ATOM 1310 C CA . MET A 1 178 ? -1.168 -11.023 -4.852 1.00 82.44 178 MET A CA 1
ATOM 1311 C C . MET A 1 178 ? -1.659 -12.254 -5.630 1.00 82.44 178 MET A C 1
ATOM 1313 O O . MET A 1 178 ? -2.249 -12.106 -6.699 1.00 82.44 178 MET A O 1
ATOM 1317 N N . PRO A 1 179 ? -1.483 -13.482 -5.106 1.00 80.19 179 PRO A N 1
ATOM 1318 C CA . PRO A 1 179 ? -1.907 -14.696 -5.801 1.00 80.19 179 PRO A CA 1
ATOM 1319 C C . PRO A 1 179 ? -3.428 -14.893 -5.805 1.00 80.19 179 PRO A C 1
ATOM 1321 O O . PRO A 1 179 ? -3.947 -15.660 -6.614 1.00 80.19 179 PRO A O 1
ATOM 1324 N N . ASN A 1 180 ? -4.143 -14.229 -4.896 1.00 86.38 180 ASN A N 1
ATOM 1325 C CA . ASN A 1 180 ? -5.572 -14.392 -4.681 1.00 86.38 180 ASN A CA 1
ATOM 1326 C C . ASN A 1 180 ? -6.272 -13.029 -4.676 1.00 86.38 180 ASN A C 1
ATOM 1328 O O . ASN A 1 180 ? -5.997 -12.189 -3.821 1.00 86.38 180 ASN A O 1
ATOM 1332 N N . LEU A 1 181 ? -7.224 -12.843 -5.592 1.00 84.50 181 LEU A N 1
ATOM 1333 C CA . LEU A 1 181 ? -7.987 -11.598 -5.707 1.00 84.50 181 LEU A CA 1
ATOM 1334 C C . LEU A 1 181 ? -8.803 -11.281 -4.447 1.00 84.50 181 LEU A C 1
ATOM 1336 O O . LEU A 1 181 ? -8.937 -10.114 -4.105 1.00 84.50 181 LEU A O 1
ATOM 1340 N N . ALA A 1 182 ? -9.264 -12.292 -3.702 1.00 90.06 182 ALA A N 1
ATOM 1341 C CA . ALA A 1 182 ? -10.004 -12.057 -2.460 1.00 90.06 182 ALA A CA 1
ATOM 1342 C C . ALA A 1 182 ? -9.141 -11.390 -1.372 1.00 90.06 182 ALA A C 1
ATOM 1344 O O . ALA A 1 182 ? -9.653 -10.679 -0.514 1.00 90.06 182 ALA A O 1
ATOM 1345 N N . ASP A 1 183 ? -7.824 -11.605 -1.400 1.00 92.75 183 ASP A N 1
ATOM 1346 C CA . ASP A 1 183 ? -6.906 -10.910 -0.502 1.00 92.75 183 ASP A CA 1
ATOM 1347 C C . ASP A 1 183 ? -6.654 -9.467 -0.979 1.00 92.75 183 ASP A C 1
ATOM 1349 O O . ASP A 1 183 ? -6.503 -8.556 -0.166 1.00 92.75 183 ASP A O 1
ATOM 1353 N N . THR A 1 184 ? -6.683 -9.227 -2.292 1.00 91.81 184 THR A N 1
ATOM 1354 C CA . THR A 1 184 ? -6.674 -7.874 -2.865 1.00 91.81 184 THR A CA 1
ATOM 1355 C C . THR A 1 184 ? -7.937 -7.085 -2.502 1.00 91.81 184 THR A C 1
ATOM 1357 O O . THR A 1 184 ? -7.847 -5.875 -2.299 1.00 91.81 184 THR A O 1
ATOM 1360 N N . ASP A 1 185 ? -9.087 -7.748 -2.354 1.00 95.31 185 ASP A N 1
ATOM 1361 C CA . ASP A 1 185 ? -10.342 -7.102 -1.947 1.00 95.31 185 ASP A CA 1
ATOM 1362 C C . ASP A 1 185 ? -10.259 -6.507 -0.531 1.00 95.31 185 ASP A C 1
ATOM 1364 O O . ASP A 1 185 ? -10.818 -5.446 -0.279 1.00 95.31 185 ASP A O 1
ATOM 1368 N N . ILE A 1 186 ? -9.468 -7.100 0.373 1.00 96.75 186 ILE A N 1
ATOM 1369 C CA . ILE A 1 186 ? -9.209 -6.521 1.706 1.00 96.75 186 ILE A CA 1
ATOM 1370 C C . ILE A 1 186 ? -8.501 -5.163 1.579 1.00 96.75 186 ILE A C 1
ATOM 1372 O O . ILE A 1 186 ? -8.826 -4.220 2.299 1.00 96.75 186 ILE A O 1
ATOM 1376 N N . VAL A 1 187 ? -7.546 -5.045 0.650 1.00 96.25 187 VAL A N 1
ATOM 1377 C CA . VAL A 1 187 ? -6.836 -3.783 0.387 1.00 96.25 187 VAL A CA 1
ATOM 1378 C C . VAL A 1 187 ? -7.767 -2.778 -0.291 1.00 96.25 187 VAL A C 1
ATOM 1380 O O . VAL A 1 187 ? -7.791 -1.616 0.099 1.00 96.25 187 VAL A O 1
ATOM 1383 N N . HIS A 1 188 ? -8.557 -3.219 -1.271 1.00 96.62 188 HIS A N 1
ATOM 1384 C CA . HIS A 1 188 ? -9.565 -2.394 -1.940 1.00 96.62 188 HIS A CA 1
ATOM 1385 C C . HIS A 1 188 ? -10.558 -1.778 -0.945 1.00 96.62 188 HIS A C 1
ATOM 1387 O O . HIS A 1 188 ? -10.768 -0.568 -0.945 1.00 96.62 188 HIS A O 1
ATOM 1393 N N . ASP A 1 189 ? -11.117 -2.597 -0.059 1.00 97.94 189 ASP A N 1
ATOM 1394 C CA . ASP A 1 189 ? -12.102 -2.179 0.934 1.00 97.94 189 ASP A CA 1
ATOM 1395 C C . ASP A 1 189 ? -11.502 -1.236 1.984 1.00 97.94 189 ASP A C 1
ATOM 1397 O O . ASP A 1 189 ? -12.143 -0.271 2.400 1.00 97.94 189 ASP A O 1
ATOM 1401 N N . TRP A 1 190 ? -10.247 -1.463 2.378 1.00 97.50 190 TRP A N 1
ATOM 1402 C CA . TRP A 1 190 ? -9.506 -0.536 3.232 1.00 97.50 190 TRP A CA 1
ATOM 1403 C C . TRP A 1 190 ? -9.278 0.825 2.561 1.00 97.50 190 TRP A C 1
ATOM 1405 O O . TRP A 1 190 ? -9.464 1.860 3.204 1.00 97.50 190 TRP A O 1
ATOM 1415 N N . LEU A 1 191 ? -8.936 0.840 1.267 1.00 97.00 191 LEU A N 1
ATOM 1416 C CA . LEU A 1 191 ? -8.794 2.074 0.488 1.00 97.00 191 LEU A CA 1
ATOM 1417 C C . LEU A 1 191 ? -10.137 2.801 0.356 1.00 97.00 191 LEU A C 1
ATOM 1419 O O . LEU A 1 191 ? -10.192 4.002 0.580 1.00 97.00 191 LEU A O 1
ATOM 1423 N N . LEU A 1 192 ? -11.242 2.093 0.101 1.00 96.88 192 LEU A N 1
ATOM 1424 C CA . LEU A 1 192 ? -12.585 2.689 0.114 1.00 96.88 192 LEU A CA 1
ATOM 1425 C C . LEU A 1 192 ? -12.957 3.320 1.466 1.00 96.88 192 LEU A C 1
ATOM 1427 O O . LEU A 1 192 ? -13.772 4.241 1.506 1.00 96.88 192 LEU A O 1
ATOM 1431 N N . CYS A 1 193 ? -12.356 2.844 2.554 1.00 96.38 193 CYS A N 1
ATOM 1432 C CA . CYS A 1 193 ? -12.530 3.347 3.914 1.00 96.38 193 CYS A CA 1
ATOM 1433 C C . CYS A 1 193 ? -11.527 4.438 4.333 1.00 96.38 193 CYS A C 1
ATOM 1435 O O . CYS A 1 193 ? -11.414 4.745 5.527 1.00 96.38 193 CYS A O 1
ATOM 1437 N N . GLY A 1 194 ? -10.794 5.018 3.382 1.00 95.25 194 GLY A N 1
ATOM 1438 C CA . GLY A 1 194 ? -9.881 6.132 3.630 1.00 95.25 194 GLY A CA 1
ATOM 1439 C C . GLY A 1 194 ? -8.448 5.729 3.959 1.00 95.25 194 GLY A C 1
ATOM 1440 O O . GLY A 1 194 ? -7.659 6.578 4.370 1.00 95.25 194 GLY A O 1
ATOM 1441 N N . ALA A 1 195 ? -8.106 4.448 3.790 1.00 95.44 195 ALA A N 1
ATOM 1442 C CA . ALA A 1 195 ? -6.767 3.909 4.014 1.00 95.44 195 ALA A CA 1
ATOM 1443 C C . ALA A 1 195 ? -6.195 4.232 5.408 1.00 95.44 195 ALA A C 1
ATOM 1445 O O . ALA A 1 195 ? -5.046 4.633 5.549 1.00 95.44 195 ALA A O 1
ATOM 1446 N N . GLN A 1 196 ? -7.008 4.079 6.455 1.00 93.31 196 GLN A N 1
ATOM 1447 C CA . GLN A 1 196 ? -6.638 4.435 7.829 1.00 93.31 196 GLN A CA 1
ATOM 1448 C C . GLN A 1 196 ? -5.358 3.718 8.288 1.00 93.31 196 GLN A C 1
ATOM 1450 O O . GLN A 1 196 ? -5.173 2.534 8.007 1.00 93.31 196 GLN A O 1
ATOM 1455 N N . GLY A 1 197 ? -4.497 4.429 9.021 1.00 91.50 197 GLY A N 1
ATOM 1456 C CA . GLY A 1 197 ? -3.246 3.884 9.554 1.00 91.50 197 GLY A CA 1
ATOM 1457 C C . GLY A 1 197 ? -3.419 2.907 10.728 1.00 91.50 197 GLY A C 1
ATOM 1458 O O . GLY A 1 197 ? -4.542 2.640 11.157 1.00 91.50 197 GLY A O 1
ATOM 1459 N N . PRO A 1 198 ? -2.305 2.394 11.286 1.00 91.25 198 PRO A N 1
ATOM 1460 C CA . PRO A 1 198 ? -2.330 1.480 12.425 1.00 91.25 198 PRO A CA 1
ATOM 1461 C C . PRO A 1 198 ? -2.920 2.149 13.665 1.00 9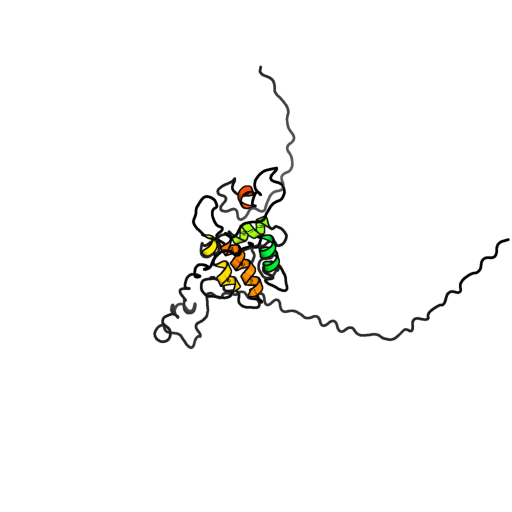1.25 198 PRO A C 1
ATOM 1463 O O . PRO A 1 198 ? -2.658 3.331 13.925 1.00 91.25 198 PRO A O 1
ATOM 1466 N N . ILE A 1 199 ? -3.647 1.368 14.463 1.00 86.56 199 ILE A N 1
ATOM 1467 C CA . ILE A 1 199 ? -4.148 1.805 15.768 1.00 86.56 199 ILE A CA 1
ATOM 1468 C C . ILE A 1 199 ? -3.040 1.564 16.796 1.00 86.56 199 ILE A C 1
ATOM 1470 O O . ILE A 1 199 ? -2.644 0.424 17.031 1.00 86.56 199 ILE A O 1
ATOM 1474 N N . VAL A 1 200 ? -2.533 2.627 17.427 1.00 78.19 200 VAL A N 1
ATOM 1475 C CA . VAL A 1 200 ? -1.550 2.500 18.514 1.00 78.19 200 VAL A CA 1
ATOM 1476 C C . VAL A 1 200 ? -2.222 2.658 19.879 1.00 78.19 200 VAL A C 1
ATOM 1478 O O . VAL A 1 200 ? -2.695 3.733 20.251 1.00 78.19 200 VAL A O 1
ATOM 1481 N N . ASP A 1 201 ? -2.246 1.572 20.654 1.00 68.12 201 ASP A N 1
ATOM 1482 C CA . ASP A 1 201 ? -2.695 1.593 22.048 1.00 68.12 201 ASP A CA 1
ATOM 1483 C C . ASP A 1 201 ? -1.744 2.468 22.885 1.00 68.12 201 ASP A C 1
ATOM 1485 O O . ASP A 1 201 ? -0.557 2.165 23.008 1.00 68.12 201 ASP A O 1
ATOM 1489 N N . GLY A 1 202 ? -2.247 3.550 23.494 1.00 53.66 202 GLY A N 1
ATOM 1490 C CA . GLY A 1 202 ? -1.460 4.334 24.460 1.00 53.66 202 GLY A CA 1
ATOM 1491 C C . GLY A 1 202 ? -1.603 5.855 24.416 1.00 53.66 202 GLY A C 1
ATOM 1492 O O . GLY A 1 202 ? -1.087 6.525 25.312 1.00 53.66 202 GLY A O 1
ATOM 1493 N N . ALA A 1 203 ? -2.331 6.427 23.456 1.00 50.94 203 ALA A N 1
ATOM 1494 C CA . ALA A 1 203 ? -2.714 7.837 23.525 1.00 50.94 203 ALA A CA 1
ATOM 1495 C C . ALA A 1 203 ? -3.840 7.999 24.559 1.00 50.94 203 ALA A C 1
ATOM 1497 O O . ALA A 1 203 ? -5.013 7.782 24.272 1.00 50.94 203 ALA A O 1
ATOM 1498 N N . GLY A 1 204 ? -3.473 8.271 25.813 1.00 40.72 204 GLY A N 1
ATOM 1499 C CA . GLY A 1 204 ? -4.397 8.292 26.947 1.00 40.72 204 GLY A CA 1
ATOM 1500 C C . GLY A 1 204 ? -5.722 9.020 26.672 1.00 40.72 204 GLY A C 1
ATOM 1501 O O . GLY A 1 204 ? -5.736 10.211 26.388 1.00 40.72 204 GLY A O 1
ATOM 1502 N N . GLY A 1 205 ? -6.840 8.299 26.812 1.00 35.94 205 GLY A N 1
ATOM 1503 C CA . GLY A 1 205 ? -8.189 8.848 27.012 1.00 35.94 205 GLY A CA 1
ATOM 1504 C C . GLY A 1 205 ? -8.822 9.669 25.877 1.00 35.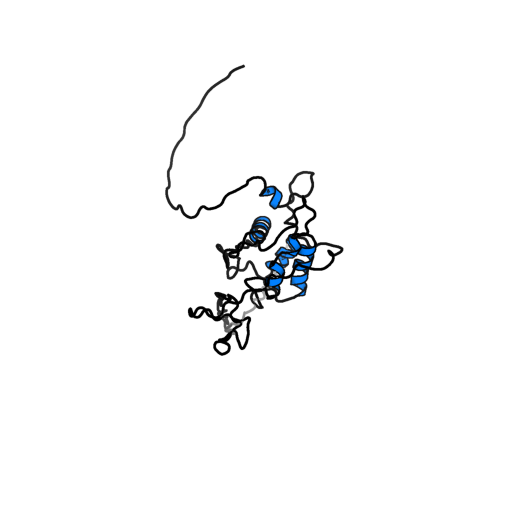94 205 GLY A C 1
ATOM 1505 O O . GLY A 1 205 ? -9.910 10.201 26.091 1.00 35.94 205 GLY A O 1
ATOM 1506 N N . GLY A 1 206 ? -8.186 9.779 24.709 1.00 47.44 206 GLY A N 1
ATOM 1507 C CA . GLY A 1 206 ? -8.705 10.463 23.516 1.00 47.44 206 GLY A CA 1
ATOM 1508 C C . GLY A 1 206 ? -8.910 9.504 22.340 1.00 47.44 206 GLY A C 1
ATOM 1509 O O . GLY A 1 206 ? -8.638 8.314 22.466 1.00 47.44 206 GLY A O 1
ATOM 1510 N N . LEU A 1 207 ? -9.414 10.017 21.209 1.00 44.19 207 LEU A N 1
ATOM 1511 C CA . LEU A 1 207 ? -9.520 9.276 19.939 1.00 44.19 207 LEU A CA 1
ATOM 1512 C C . LEU A 1 207 ? -8.217 8.499 19.649 1.00 44.19 207 LEU A C 1
ATOM 1514 O O . LEU A 1 207 ? -7.148 9.006 20.001 1.00 44.19 207 LEU A O 1
ATOM 1518 N N . PRO A 1 208 ? -8.283 7.295 19.045 1.00 50.88 208 PRO A N 1
ATOM 1519 C CA . PRO A 1 208 ? -7.089 6.501 18.767 1.00 50.88 208 PRO A CA 1
ATOM 1520 C C . PRO A 1 208 ? -6.102 7.345 17.960 1.00 50.88 208 PRO A C 1
ATOM 1522 O O . PRO A 1 208 ? -6.427 7.793 16.863 1.00 50.88 208 PRO A O 1
ATOM 1525 N N . ALA A 1 209 ? -4.920 7.602 18.525 1.00 56.50 209 ALA A N 1
ATOM 1526 C CA . ALA A 1 209 ? -3.852 8.239 17.772 1.00 56.50 209 ALA A CA 1
ATOM 1527 C C . ALA A 1 209 ? -3.449 7.284 16.653 1.00 56.50 209 ALA A C 1
ATOM 1529 O O . ALA A 1 209 ? -3.245 6.090 16.888 1.00 56.50 209 ALA A O 1
ATOM 1530 N N . THR A 1 210 ? -3.352 7.801 15.438 1.00 64.88 210 THR A N 1
ATOM 1531 C CA . THR A 1 210 ? -2.773 7.041 14.335 1.00 64.88 210 THR A CA 1
ATOM 1532 C C . THR A 1 210 ? -1.260 7.232 14.352 1.00 64.88 210 THR A C 1
ATOM 1534 O O . THR A 1 210 ? -0.747 8.222 14.881 1.00 64.88 210 THR A O 1
ATOM 1537 N N . CYS A 1 211 ? -0.504 6.317 13.742 1.00 69.94 211 CYS A N 1
ATOM 1538 C CA . CYS A 1 211 ? 0.943 6.511 13.590 1.00 69.94 211 CYS A CA 1
ATOM 1539 C C . CYS A 1 211 ? 1.300 7.827 12.868 1.00 69.94 211 CYS A C 1
ATOM 1541 O O . CYS A 1 211 ? 2.399 8.336 13.062 1.00 69.94 211 CYS A O 1
ATOM 1543 N N . ILE A 1 212 ? 0.384 8.411 12.081 1.00 60.31 212 ILE A N 1
ATOM 1544 C CA . ILE A 1 212 ? 0.594 9.716 11.438 1.00 60.31 212 ILE A CA 1
ATOM 1545 C C . ILE A 1 212 ? 0.606 10.841 12.474 1.00 60.31 212 ILE A C 1
ATOM 1547 O O . ILE A 1 212 ? 1.458 11.715 12.378 1.00 60.31 212 ILE A O 1
ATOM 1551 N N . ASP A 1 213 ? -0.240 10.804 13.504 1.00 56.75 213 ASP A N 1
ATOM 1552 C CA . ASP A 1 213 ? -0.244 11.829 14.562 1.00 56.75 213 ASP A CA 1
ATOM 1553 C C . ASP A 1 213 ? 1.031 11.777 15.422 1.00 56.75 213 ASP A C 1
ATOM 1555 O O . ASP A 1 213 ? 1.474 12.792 15.960 1.00 56.75 213 ASP A O 1
ATOM 1559 N N . ALA A 1 214 ? 1.665 10.602 15.512 1.00 48.00 214 ALA A N 1
ATOM 1560 C CA . ALA A 1 214 ? 2.965 10.432 16.162 1.00 48.00 214 ALA A CA 1
ATOM 1561 C C . ALA A 1 214 ? 4.143 10.941 15.303 1.00 48.00 214 ALA A C 1
ATOM 1563 O O . ALA A 1 214 ? 5.173 11.338 15.849 1.00 48.00 214 ALA A O 1
ATOM 1564 N N . VAL A 1 215 ? 3.999 10.952 13.973 1.00 49.41 215 VAL A N 1
ATOM 1565 C CA . VAL A 1 215 ? 5.032 11.403 13.017 1.00 49.41 215 VAL A CA 1
ATOM 1566 C C . VAL A 1 215 ? 4.832 12.879 12.615 1.00 49.41 215 VAL A C 1
ATOM 1568 O O . VAL A 1 215 ? 5.791 13.595 12.337 1.00 49.41 215 VAL A O 1
ATOM 1571 N N . GLY A 1 216 ? 3.596 13.377 12.661 1.00 43.09 216 GLY A N 1
ATOM 1572 C CA . GLY A 1 216 ? 3.137 14.670 12.142 1.00 43.09 216 GLY A CA 1
ATOM 1573 C C . GLY A 1 216 ? 3.334 15.885 13.052 1.00 43.09 216 GLY A C 1
ATOM 1574 O O . GLY A 1 216 ? 2.742 16.931 12.801 1.00 43.09 216 GLY A O 1
ATOM 1575 N N . GLY A 1 217 ? 4.172 15.791 14.087 1.00 38.75 217 GLY A N 1
ATOM 1576 C CA . GLY A 1 217 ? 4.618 16.954 14.868 1.00 38.75 217 GLY A CA 1
ATOM 1577 C C . GLY A 1 217 ? 5.909 17.611 14.359 1.00 38.75 217 GLY A C 1
ATOM 1578 O O . GLY A 1 217 ? 6.296 18.663 14.866 1.00 38.75 217 GLY A O 1
ATOM 1579 N N . GLY A 1 218 ? 6.602 17.013 13.385 1.00 34.53 218 GLY A N 1
ATOM 1580 C CA . GLY A 1 218 ? 7.910 17.481 12.923 1.00 34.53 218 GLY A CA 1
ATOM 1581 C C . GLY A 1 218 ? 8.007 17.485 11.407 1.00 34.53 218 GLY A C 1
ATOM 1582 O O . GLY A 1 218 ? 8.316 16.469 10.794 1.00 34.53 218 GLY A O 1
ATOM 1583 N N . GLY A 1 219 ? 7.749 18.638 10.795 1.00 40.50 219 GLY A N 1
ATOM 1584 C CA . GLY A 1 219 ? 7.962 18.828 9.367 1.00 40.50 219 GLY A CA 1
ATOM 1585 C C . GLY A 1 219 ? 9.423 18.626 8.945 1.00 40.50 219 GLY A C 1
ATOM 1586 O O . GLY A 1 219 ? 10.346 18.951 9.684 1.00 40.50 219 GLY A O 1
ATOM 1587 N N . GLY A 1 220 ? 9.596 18.164 7.705 1.00 45.41 220 GLY A N 1
ATOM 1588 C CA . GLY A 1 220 ? 10.747 18.475 6.854 1.00 45.41 220 GLY A CA 1
ATOM 1589 C C . GLY A 1 220 ? 12.096 17.891 7.275 1.00 45.41 220 GLY A C 1
ATOM 1590 O O . GLY A 1 220 ? 12.879 18.539 7.962 1.00 45.41 220 GLY A O 1
ATOM 1591 N N . GLY A 1 221 ? 12.432 16.721 6.733 1.00 33.88 221 GLY A N 1
ATOM 1592 C CA . GLY A 1 221 ? 13.772 16.143 6.825 1.00 33.88 221 GLY A CA 1
ATOM 1593 C C . GLY A 1 221 ? 14.159 15.379 5.565 1.00 33.88 221 GLY A C 1
ATOM 1594 O O . GLY A 1 221 ? 14.324 14.166 5.597 1.00 33.88 221 GLY A O 1
ATOM 1595 N N . THR A 1 222 ? 14.295 16.079 4.440 1.00 39.25 222 THR A N 1
ATOM 1596 C CA . THR A 1 222 ? 14.988 15.558 3.256 1.00 39.25 222 THR A CA 1
ATOM 1597 C C . THR A 1 222 ? 16.485 15.400 3.541 1.00 39.25 222 THR A C 1
ATOM 1599 O O . THR A 1 222 ? 17.139 16.386 3.870 1.00 39.25 222 THR A O 1
ATOM 1602 N N . GLY A 1 223 ? 17.039 14.211 3.294 1.00 45.66 223 GLY A N 1
ATOM 1603 C CA . GLY A 1 223 ? 18.437 14.039 2.881 1.00 45.66 223 GLY A CA 1
ATOM 1604 C C . GLY A 1 223 ? 19.487 13.921 3.990 1.00 45.66 223 GLY A C 1
ATOM 1605 O O . GLY A 1 223 ? 19.811 14.879 4.682 1.00 45.66 223 GLY A O 1
ATOM 1606 N N . GLY A 1 224 ? 20.118 12.747 4.069 1.00 32.09 224 GLY A N 1
ATOM 1607 C CA . GLY A 1 224 ? 21.273 12.513 4.933 1.00 32.09 224 GLY A CA 1
ATOM 1608 C C . GLY A 1 224 ? 21.981 11.189 4.656 1.00 32.09 224 GLY A C 1
ATOM 1609 O O . GLY A 1 224 ? 22.121 10.360 5.547 1.00 32.09 224 GLY A O 1
ATOM 1610 N N . THR A 1 225 ? 22.421 10.967 3.417 1.00 41.53 225 THR A N 1
ATOM 1611 C CA . THR A 1 225 ? 23.418 9.936 3.097 1.00 41.53 225 THR A CA 1
ATOM 1612 C C . THR A 1 225 ? 24.788 10.310 3.669 1.00 41.53 225 THR A C 1
ATOM 1614 O O . THR A 1 225 ? 25.304 11.377 3.351 1.00 41.53 225 THR A O 1
ATOM 1617 N N . GLY A 1 226 ? 25.422 9.373 4.380 1.00 41.38 226 GLY A N 1
ATOM 1618 C CA . GLY A 1 226 ? 26.883 9.235 4.419 1.00 41.38 226 GLY A CA 1
ATOM 1619 C C . GLY A 1 226 ? 27.621 9.978 5.536 1.00 41.38 226 GLY A C 1
ATOM 1620 O O . GLY A 1 226 ? 27.785 11.191 5.499 1.00 41.38 226 GLY A O 1
ATOM 1621 N N . GLY A 1 227 ? 28.176 9.215 6.480 1.00 30.34 227 GLY A N 1
ATOM 1622 C CA . GLY A 1 227 ? 29.076 9.744 7.503 1.00 30.34 227 GLY A CA 1
ATOM 1623 C C . GLY A 1 227 ? 29.581 8.684 8.476 1.00 30.34 227 GLY A C 1
ATOM 1624 O O . GLY A 1 227 ? 29.314 8.753 9.668 1.00 30.34 227 GLY A O 1
ATOM 1625 N N . SER A 1 228 ? 30.298 7.678 7.979 1.00 45.62 228 SER A N 1
ATOM 1626 C CA . SER A 1 228 ? 31.144 6.823 8.813 1.00 45.62 228 SER A CA 1
ATOM 1627 C C . SER A 1 228 ? 32.353 7.610 9.329 1.00 45.62 228 SER A C 1
ATOM 1629 O O . SER A 1 228 ? 33.136 8.106 8.519 1.00 45.62 228 SER A O 1
ATOM 1631 N N . GLY A 1 229 ? 32.559 7.641 10.648 1.00 40.12 229 GLY A N 1
ATOM 1632 C CA . GLY A 1 229 ? 33.872 7.907 11.241 1.00 40.12 229 GLY A CA 1
ATOM 1633 C C . GLY A 1 229 ? 33.846 8.681 12.558 1.00 40.12 229 GLY A C 1
ATOM 1634 O O . GLY A 1 229 ? 33.348 9.797 12.611 1.00 40.12 229 GLY A O 1
ATOM 1635 N N . GLY A 1 230 ? 34.489 8.116 13.583 1.00 35.28 230 GLY A N 1
ATOM 1636 C CA . GLY A 1 230 ? 35.096 8.904 14.658 1.00 35.28 230 GLY A CA 1
ATOM 1637 C C . GLY A 1 230 ? 34.617 8.578 16.065 1.00 35.28 230 GLY A C 1
ATOM 1638 O O . GLY A 1 230 ? 33.734 9.237 16.596 1.00 35.28 230 GLY A O 1
ATOM 1639 N N . ALA A 1 231 ? 35.275 7.603 16.692 1.00 47.47 231 ALA A N 1
ATOM 1640 C CA . ALA A 1 231 ? 35.363 7.515 18.143 1.00 47.47 231 ALA A CA 1
ATOM 1641 C C . ALA A 1 231 ? 35.949 8.818 18.722 1.00 47.47 231 ALA A C 1
ATOM 1643 O O . ALA A 1 231 ? 36.920 9.352 18.187 1.00 47.47 231 ALA A O 1
ATOM 1644 N N . GLY A 1 232 ? 35.383 9.296 19.828 1.00 41.97 232 GLY A N 1
ATOM 1645 C CA . GLY A 1 232 ? 35.899 10.432 20.583 1.00 41.97 232 GLY A CA 1
ATOM 1646 C C . GLY A 1 232 ? 35.384 10.392 22.012 1.00 41.97 232 GLY A C 1
ATOM 1647 O O . GLY A 1 232 ? 34.251 10.768 22.289 1.00 41.97 232 GLY A O 1
ATOM 1648 N N . GLU A 1 233 ? 36.224 9.863 22.891 1.00 45.56 233 GLU A N 1
ATOM 1649 C CA . GLU A 1 233 ? 36.072 9.830 24.339 1.00 45.56 233 GLU A CA 1
ATOM 1650 C C . GLU A 1 233 ? 36.010 11.237 24.958 1.00 45.56 233 GLU A C 1
ATOM 1652 O O . GLU A 1 233 ? 36.643 12.172 24.473 1.00 45.56 233 GLU A O 1
ATOM 1657 N N . GLY A 1 234 ? 35.383 11.318 26.135 1.00 40.47 234 GLY A N 1
ATOM 1658 C CA . GLY A 1 234 ? 35.847 12.196 27.212 1.00 40.47 234 GLY A CA 1
ATOM 1659 C C . GLY A 1 234 ? 35.166 13.560 27.324 1.00 40.47 234 GLY A C 1
ATOM 1660 O O . GLY A 1 234 ? 35.170 14.363 26.400 1.00 40.47 234 GLY A O 1
ATOM 1661 N N . GLY A 1 235 ? 34.654 13.867 28.520 1.00 41.34 235 GLY A N 1
ATOM 1662 C CA . GLY A 1 235 ? 34.258 15.239 28.840 1.00 41.34 235 GLY A CA 1
ATOM 1663 C C . GLY A 1 235 ? 33.355 15.413 30.052 1.00 41.34 235 GLY A C 1
ATOM 1664 O O . GLY A 1 235 ? 32.242 15.902 29.924 1.00 41.34 235 GLY A O 1
ATOM 1665 N N . SER A 1 236 ? 33.825 15.029 31.236 1.00 48.22 236 SER A N 1
ATOM 1666 C CA . SER A 1 236 ? 33.260 15.444 32.524 1.00 48.22 236 SER A CA 1
ATOM 1667 C C . SER A 1 236 ? 33.438 16.949 32.779 1.00 48.22 236 SER A C 1
ATOM 1669 O O . SER A 1 236 ? 34.540 17.465 32.598 1.00 48.22 236 SER A O 1
ATOM 1671 N N . GLY A 1 237 ? 32.415 17.607 33.330 1.00 41.22 237 GLY A N 1
ATOM 1672 C CA . GLY A 1 237 ? 32.492 18.942 33.949 1.00 41.22 237 GLY A CA 1
ATOM 1673 C C . GLY A 1 237 ? 31.308 19.819 33.522 1.00 41.22 237 GLY A C 1
ATOM 1674 O O . GLY A 1 237 ? 30.949 19.829 32.359 1.00 41.22 237 GLY A O 1
ATOM 1675 N N . GLY A 1 238 ? 30.615 20.562 34.376 1.00 47.59 238 GLY A N 1
ATOM 1676 C CA . GLY A 1 238 ? 30.829 20.877 35.776 1.00 47.59 238 GLY A CA 1
ATOM 1677 C C . GLY A 1 238 ? 29.615 21.628 36.336 1.00 47.59 238 GLY A C 1
ATOM 1678 O O . GLY A 1 238 ? 28.611 21.844 35.664 1.00 47.59 238 GLY A O 1
ATOM 1679 N N . MET A 1 239 ? 29.735 21.954 37.615 1.00 45.78 239 MET A N 1
ATOM 1680 C CA . MET A 1 239 ? 28.730 22.515 38.514 1.00 45.78 239 MET A CA 1
ATOM 1681 C C . MET A 1 239 ? 28.323 23.966 38.199 1.00 45.78 239 MET A C 1
ATOM 1683 O O . MET A 1 239 ? 29.152 24.755 37.759 1.00 45.78 239 MET A O 1
ATOM 1687 N N . GLY A 1 240 ? 27.140 24.356 38.690 1.00 44.69 240 GLY A N 1
ATOM 1688 C CA . GLY A 1 240 ? 27.048 25.509 39.599 1.00 44.69 240 GLY A CA 1
ATOM 1689 C C . GLY A 1 240 ? 26.204 26.717 39.169 1.00 44.69 240 GLY A C 1
ATOM 1690 O O . GLY A 1 240 ? 26.306 27.199 38.049 1.00 44.69 240 GLY A O 1
ATOM 1691 N N . GLY A 1 241 ? 25.465 27.256 40.151 1.00 43.78 241 GLY A N 1
ATOM 1692 C CA . GLY A 1 241 ? 24.830 28.586 40.161 1.00 43.78 241 GLY A CA 1
ATOM 1693 C C . GLY A 1 241 ? 23.306 28.495 40.071 1.00 43.78 241 GLY A C 1
ATOM 1694 O O . GLY A 1 241 ? 22.786 28.135 39.029 1.00 43.78 241 GLY A O 1
ATOM 1695 N N . GLY A 1 242 ? 22.530 28.674 41.145 1.00 43.12 242 GLY A N 1
ATOM 1696 C CA . GLY A 1 242 ? 22.398 29.924 41.910 1.00 43.12 242 GLY A CA 1
ATOM 1697 C C . GLY A 1 242 ? 21.301 30.756 41.229 1.00 43.12 242 GLY A C 1
ATOM 1698 O O . GLY A 1 242 ? 21.512 31.241 40.132 1.00 43.12 242 GLY A O 1
ATOM 1699 N N . GLY A 1 243 ? 20.064 30.800 41.722 1.00 45.34 243 GLY A N 1
ATOM 1700 C CA . GLY A 1 243 ? 19.693 31.506 42.945 1.00 45.34 243 GLY A CA 1
ATOM 1701 C C . GLY A 1 243 ? 19.365 32.960 42.594 1.00 45.34 243 GLY A C 1
ATOM 1702 O O . GLY A 1 243 ? 20.273 33.764 42.421 1.00 45.34 243 GLY A O 1
ATOM 1703 N N . GLY A 1 244 ? 18.080 33.288 42.482 1.00 46.03 244 GLY A N 1
ATOM 1704 C CA . GLY A 1 244 ? 17.603 34.649 42.251 1.00 46.03 244 GLY A CA 1
ATOM 1705 C C . GLY A 1 244 ? 16.092 34.698 42.423 1.00 46.03 244 GLY A C 1
ATOM 1706 O O . GLY A 1 244 ? 15.376 34.070 41.649 1.00 46.03 244 GLY A O 1
ATOM 1707 N N . SER A 1 245 ? 15.677 35.352 43.506 1.00 53.78 245 SER A N 1
ATOM 1708 C CA . SER A 1 245 ? 14.304 35.573 43.965 1.00 53.78 245 SER A CA 1
ATOM 1709 C C . SER A 1 245 ? 13.414 36.316 42.975 1.00 53.78 245 SER A C 1
ATOM 1711 O O . SER A 1 245 ? 13.959 37.117 42.184 1.00 53.78 245 SER A O 1
#

Radius of gyration: 28.55 Å; chains: 1; bounding box: 56×91×95 Å

Foldseek 3Di:
DDDDDDDDDPPDPPDDDDPPPPPPPPPPVPLPLPPPPPPPPVDDPVRQDCVNPVQQQNPVPPPGGHGPFDADDFQDDAADPDAFALVLLLCQCCPPVWQVQLPPSAQVDPCGVQSQHQPSVDQLSNLVSQQDQGPVRHRQADFDDPVDPDLRRRRRLVLCQQVQHTNVSRNQPPPNHGPDVVSSVSVSSCSSVRVFGHFDPDPPPDDGDHSCNVVVPDDDDPDDDDDDDDDDDDDDDDDDDDDDD